Protein AF-A0AAU9XQR6-F1 (afdb_monomer_lite)

Structure (mmCIF, N/CA/C/O backbone):
data_AF-A0AAU9XQR6-F1
#
_entry.id   AF-A0AAU9XQR6-F1
#
loop_
_atom_site.group_PDB
_atom_site.id
_atom_site.type_symbol
_atom_site.label_atom_id
_atom_site.label_alt_id
_atom_site.label_comp_id
_atom_site.label_asym_id
_atom_site.label_entity_id
_atom_site.label_seq_id
_atom_site.pdbx_PDB_ins_code
_atom_site.Cartn_x
_atom_site.Cartn_y
_atom_site.Cartn_z
_atom_site.occupancy
_atom_site.B_iso_or_equiv
_atom_site.auth_seq_id
_atom_site.auth_comp_id
_atom_site.auth_asym_id
_atom_site.auth_atom_id
_atom_site.pdbx_PDB_model_num
ATOM 1 N N . MET A 1 1 ? -0.157 -24.828 -19.984 1.00 60.56 1 MET A N 1
ATOM 2 C CA . MET A 1 1 ? -0.215 -23.921 -18.813 1.00 60.56 1 MET A CA 1
ATOM 3 C C . MET A 1 1 ? 1.206 -23.443 -18.543 1.00 60.56 1 MET A C 1
ATOM 5 O O . MET A 1 1 ? 2.093 -24.278 -18.618 1.00 60.56 1 MET A O 1
ATOM 9 N N . TRP A 1 2 ? 1.454 -22.143 -18.350 1.00 70.62 2 TRP A N 1
ATOM 10 C CA . TRP A 1 2 ? 2.816 -21.652 -18.076 1.00 70.62 2 TRP A CA 1
ATOM 11 C C . TRP A 1 2 ? 3.195 -21.932 -16.617 1.00 70.62 2 TRP A C 1
ATOM 13 O O . TRP A 1 2 ? 2.371 -21.702 -15.732 1.00 70.62 2 TRP A O 1
ATOM 23 N N . THR A 1 3 ? 4.413 -22.418 -16.381 1.00 78.44 3 THR A N 1
ATOM 24 C CA . THR A 1 3 ? 4.965 -22.724 -15.050 1.00 78.44 3 THR A CA 1
ATOM 25 C C . THR A 1 3 ? 6.219 -21.896 -14.789 1.00 78.44 3 THR A C 1
ATOM 27 O O . THR A 1 3 ? 6.760 -21.283 -15.709 1.00 78.44 3 THR A O 1
ATOM 30 N N . LEU A 1 4 ? 6.676 -21.861 -13.537 1.00 73.25 4 LEU A N 1
ATOM 31 C CA . LEU A 1 4 ? 7.879 -21.116 -13.171 1.00 73.25 4 LEU A CA 1
ATOM 32 C C . LEU A 1 4 ? 9.142 -21.726 -13.795 1.00 73.25 4 LEU A C 1
ATOM 34 O O . LEU A 1 4 ? 9.967 -20.984 -14.315 1.00 73.25 4 LEU A O 1
ATOM 38 N N . ASP A 1 5 ? 9.215 -23.057 -13.873 1.00 76.50 5 ASP A N 1
ATOM 39 C CA . ASP A 1 5 ? 10.299 -23.776 -14.561 1.00 76.50 5 ASP A CA 1
ATOM 40 C C . ASP A 1 5 ? 10.352 -23.433 -16.056 1.00 76.50 5 ASP A C 1
ATOM 42 O O . ASP A 1 5 ? 11.419 -23.242 -16.634 1.00 76.50 5 ASP A O 1
ATOM 46 N N . LEU A 1 6 ? 9.182 -23.286 -16.692 1.00 75.94 6 LEU A N 1
ATOM 47 C CA . LEU A 1 6 ? 9.104 -22.852 -18.085 1.00 75.94 6 LEU A CA 1
ATOM 48 C C . LEU A 1 6 ? 9.571 -21.397 -18.245 1.00 75.94 6 LEU A C 1
ATOM 50 O O . LEU A 1 6 ? 10.169 -21.061 -19.261 1.00 75.94 6 LEU A O 1
ATOM 54 N N . CYS A 1 7 ? 9.305 -20.530 -17.266 1.00 75.81 7 CYS A N 1
ATOM 55 C CA . CYS A 1 7 ? 9.762 -19.140 -17.304 1.00 75.81 7 CYS A CA 1
ATOM 56 C C . CYS A 1 7 ? 11.289 -19.057 -17.193 1.00 75.81 7 CYS A C 1
ATOM 58 O O . CYS A 1 7 ? 11.911 -18.404 -18.027 1.00 75.81 7 CYS A O 1
ATOM 60 N N . GLU A 1 8 ? 11.876 -19.756 -16.220 1.00 78.19 8 GLU A N 1
ATOM 61 C CA . GLU A 1 8 ? 13.327 -19.830 -16.008 1.00 78.19 8 GLU A CA 1
ATOM 62 C C . GLU A 1 8 ? 14.056 -20.364 -17.249 1.00 78.19 8 GLU A C 1
ATOM 64 O O . GLU A 1 8 ? 15.086 -19.827 -17.645 1.00 78.19 8 GLU A O 1
ATOM 69 N N . PHE A 1 9 ? 13.477 -21.363 -17.920 1.00 78.81 9 PHE A N 1
ATOM 70 C CA . PHE A 1 9 ? 14.040 -21.927 -19.144 1.00 78.81 9 PHE A CA 1
ATOM 71 C C . PHE A 1 9 ? 13.926 -20.992 -20.362 1.00 78.81 9 PHE A C 1
ATOM 73 O O . PHE A 1 9 ? 14.847 -20.901 -21.171 1.00 78.81 9 PHE A O 1
ATOM 80 N N . VAL A 1 10 ? 12.790 -20.303 -20.528 1.00 76.50 10 VAL A N 1
ATOM 81 C CA . VAL A 1 10 ? 12.504 -19.513 -21.740 1.00 76.50 10 VAL A CA 1
ATOM 82 C C . VAL A 1 10 ? 13.168 -18.135 -21.706 1.00 76.50 10 VAL A C 1
ATOM 84 O O . VAL A 1 10 ? 13.620 -17.663 -22.750 1.00 76.50 10 VAL A O 1
ATOM 87 N N . LEU A 1 11 ? 13.238 -17.485 -20.539 1.00 77.38 11 LEU A N 1
ATOM 88 C CA . LEU A 1 11 ? 13.713 -16.101 -20.398 1.00 77.38 11 LEU A CA 1
ATOM 89 C C . LEU A 1 11 ? 15.126 -15.858 -20.972 1.00 77.38 11 LEU A C 1
ATOM 91 O O . LEU A 1 11 ? 15.253 -14.934 -21.783 1.00 77.38 11 LEU A O 1
ATOM 95 N N . PRO A 1 12 ? 16.151 -16.691 -20.687 1.00 78.56 12 PRO A N 1
ATOM 96 C CA . PRO A 1 12 ? 17.486 -16.502 -21.259 1.00 78.56 12 PRO A CA 1
ATOM 97 C C . PRO A 1 12 ? 17.496 -16.575 -22.792 1.00 78.56 12 PRO A C 1
ATOM 99 O O . PRO A 1 12 ? 18.211 -15.825 -23.456 1.00 78.56 12 PRO A O 1
ATOM 102 N N . GLY A 1 13 ? 16.656 -17.437 -23.378 1.00 74.31 13 GLY A N 1
ATOM 103 C CA . GLY A 1 13 ? 16.537 -17.592 -24.830 1.00 74.31 13 GLY A CA 1
ATOM 104 C C . GLY A 1 13 ? 15.922 -16.377 -25.531 1.00 74.31 13 GLY A C 1
ATOM 105 O O . GLY A 1 13 ? 16.242 -16.100 -26.687 1.00 74.31 13 GLY A O 1
ATOM 106 N N . LEU A 1 14 ? 15.087 -15.599 -24.832 1.00 72.88 14 LEU A N 1
ATOM 107 C CA . LEU A 1 14 ? 14.470 -14.390 -25.391 1.00 72.88 14 LEU A CA 1
ATOM 108 C C . LEU A 1 14 ? 15.483 -13.270 -25.619 1.00 72.88 14 LEU A C 1
ATOM 110 O O . LEU A 1 14 ? 15.306 -12.485 -26.548 1.00 72.88 14 LEU A O 1
ATOM 114 N N . LYS A 1 15 ? 16.556 -13.208 -24.818 1.00 71.62 15 LYS A N 1
ATOM 115 C CA . LYS A 1 15 ? 17.629 -12.215 -24.985 1.00 71.62 15 LYS A CA 1
ATOM 116 C C . LYS A 1 15 ? 18.265 -12.317 -26.377 1.00 71.62 15 LYS A C 1
ATOM 118 O O . LYS A 1 15 ? 18.496 -11.301 -27.030 1.00 71.62 15 LYS A O 1
ATOM 123 N N . GLY A 1 16 ? 18.448 -13.538 -26.884 1.00 68.62 16 GLY A N 1
ATOM 124 C CA . GLY A 1 16 ? 18.994 -13.789 -28.223 1.00 68.62 16 GLY A CA 1
ATOM 125 C C . GLY A 1 16 ? 18.132 -13.234 -29.364 1.00 68.62 16 GLY A C 1
ATOM 126 O O . GLY A 1 16 ? 18.657 -12.862 -30.412 1.00 68.62 16 GLY A O 1
ATOM 127 N N . LEU A 1 17 ? 16.818 -13.100 -29.157 1.00 68.31 17 LEU A N 1
ATOM 128 C CA . LEU A 1 17 ? 15.886 -12.625 -30.183 1.00 68.31 17 LEU A CA 1
ATOM 129 C C . LEU A 1 17 ? 16.015 -11.120 -30.464 1.00 68.31 17 LEU A C 1
ATOM 131 O O . LEU A 1 17 ? 15.687 -10.678 -31.563 1.00 68.31 17 LEU A O 1
ATOM 135 N N . PHE A 1 18 ? 16.550 -10.333 -29.526 1.00 63.41 18 PHE A N 1
ATOM 136 C CA . PHE A 1 18 ? 16.775 -8.893 -29.719 1.00 63.41 18 PHE A CA 1
ATOM 137 C C . PHE A 1 18 ? 17.921 -8.572 -30.691 1.00 63.41 18 PHE A C 1
ATOM 139 O O . PHE A 1 18 ? 18.009 -7.444 -31.187 1.00 63.41 18 PHE A O 1
ATOM 146 N N . TYR A 1 19 ? 18.758 -9.567 -30.993 1.00 64.50 19 TYR A N 1
ATOM 147 C CA . TYR A 1 19 ? 19.829 -9.497 -31.988 1.00 64.50 19 TYR A CA 1
ATOM 148 C C . TYR A 1 19 ? 19.411 -10.073 -33.354 1.00 64.50 19 TYR A C 1
ATOM 150 O O . TYR A 1 19 ? 20.217 -10.093 -34.282 1.00 64.50 19 TYR A O 1
ATOM 158 N N . SER A 1 20 ? 18.159 -10.532 -33.497 1.00 65.44 20 SER A N 1
ATOM 159 C CA . SER A 1 20 ? 17.634 -11.075 -34.754 1.00 65.44 20 SER A CA 1
ATOM 160 C C . SER A 1 20 ? 17.381 -9.972 -35.796 1.00 65.44 20 SER A C 1
ATOM 162 O O . SER A 1 20 ? 16.913 -8.892 -35.431 1.00 65.44 20 SER A O 1
ATOM 164 N N . PRO A 1 21 ? 17.598 -10.234 -37.100 1.00 58.88 21 PRO A N 1
ATOM 165 C CA . PRO A 1 21 ? 17.200 -9.329 -38.182 1.00 58.88 21 PRO A CA 1
ATOM 166 C C . PRO A 1 21 ? 15.681 -9.080 -38.264 1.00 58.88 21 PRO A C 1
ATOM 168 O O . PRO A 1 21 ? 15.268 -8.019 -38.724 1.00 58.88 21 PRO A O 1
ATOM 171 N N . GLN A 1 22 ? 14.856 -10.029 -37.800 1.00 61.69 22 GLN A N 1
ATOM 172 C CA . GLN A 1 22 ? 13.381 -9.982 -37.826 1.00 61.69 22 GLN A CA 1
ATOM 173 C C . GLN A 1 22 ? 12.829 -9.444 -36.500 1.00 61.69 22 GLN A C 1
ATOM 175 O O . GLN A 1 22 ? 12.215 -10.169 -35.708 1.00 61.69 22 GLN A O 1
ATOM 180 N N . VAL A 1 23 ? 13.144 -8.183 -36.210 1.00 57.47 23 VAL A N 1
ATOM 181 C CA . VAL A 1 23 ? 12.961 -7.602 -34.877 1.00 57.47 23 VAL A CA 1
ATOM 182 C C . VAL A 1 23 ? 11.477 -7.475 -34.514 1.00 57.47 23 VAL A C 1
ATOM 184 O O . VAL A 1 23 ? 11.145 -7.671 -33.352 1.00 57.47 23 VAL A O 1
ATOM 187 N N . GLU A 1 24 ? 10.560 -7.217 -35.451 1.00 54.38 24 GLU A N 1
ATOM 188 C CA . GLU A 1 24 ? 9.129 -7.070 -35.138 1.00 54.38 24 GLU A CA 1
ATOM 189 C C . GLU A 1 24 ? 8.462 -8.391 -34.715 1.00 54.38 24 GLU A C 1
ATOM 191 O O . GLU A 1 24 ? 7.750 -8.447 -33.703 1.00 54.38 24 GLU A O 1
ATOM 196 N N . MET A 1 25 ? 8.745 -9.479 -35.438 1.00 62.28 25 MET A N 1
ATOM 197 C CA . MET A 1 25 ? 8.253 -10.818 -35.096 1.00 62.28 25 MET A CA 1
ATOM 198 C C . MET A 1 25 ? 8.860 -11.296 -33.774 1.00 62.28 25 MET A C 1
ATOM 200 O O . MET A 1 25 ? 8.144 -11.776 -32.892 1.00 62.28 25 MET A O 1
ATOM 204 N N . ALA A 1 26 ? 10.168 -11.077 -33.600 1.00 63.38 26 ALA A N 1
ATOM 205 C CA . ALA A 1 26 ? 10.871 -11.329 -32.350 1.00 63.38 26 ALA A CA 1
ATOM 206 C C . ALA A 1 26 ? 10.255 -10.532 -31.191 1.00 63.38 26 ALA A C 1
ATOM 208 O O . ALA A 1 26 ? 9.915 -11.117 -30.169 1.00 63.38 26 ALA A O 1
ATOM 209 N N . CYS A 1 27 ? 10.023 -9.228 -31.350 1.00 60.25 27 CYS A N 1
ATOM 210 C CA . CYS A 1 27 ? 9.434 -8.373 -30.320 1.00 60.25 27 CYS A CA 1
ATOM 211 C C . CYS A 1 27 ? 7.999 -8.772 -29.972 1.00 60.25 27 CYS A C 1
ATOM 213 O O . CYS A 1 27 ? 7.640 -8.739 -28.799 1.00 60.25 27 CYS A O 1
ATOM 215 N N . SER A 1 28 ? 7.187 -9.185 -30.946 1.00 63.00 28 SER A N 1
ATOM 216 C CA . SER A 1 28 ? 5.810 -9.635 -30.705 1.00 63.00 28 SER A CA 1
ATOM 217 C C . SER A 1 28 ? 5.767 -10.952 -29.927 1.00 63.00 28 SER A C 1
ATOM 219 O O . SER A 1 28 ? 5.002 -11.087 -28.966 1.00 63.00 28 SER A O 1
ATOM 221 N N . VAL A 1 29 ? 6.636 -11.905 -30.283 1.00 67.00 29 VAL A N 1
ATOM 222 C CA . VAL A 1 29 ? 6.795 -13.176 -29.559 1.00 67.00 29 VAL A CA 1
ATOM 223 C C . VAL A 1 29 ? 7.328 -12.925 -28.150 1.00 67.00 29 VAL A C 1
ATOM 225 O O . VAL A 1 29 ? 6.739 -13.397 -27.177 1.00 67.00 29 VAL A O 1
ATOM 228 N N . VAL A 1 30 ? 8.384 -12.121 -28.025 1.00 66.44 30 VAL A N 1
ATOM 229 C CA . VAL A 1 30 ? 8.984 -11.722 -26.748 1.00 66.44 30 VAL A CA 1
ATOM 230 C C . VAL A 1 30 ? 7.947 -11.027 -25.865 1.00 66.44 30 VAL A C 1
ATOM 232 O O . VAL A 1 30 ? 7.803 -11.373 -24.698 1.00 66.44 30 VAL A O 1
ATOM 235 N N . HIS A 1 31 ? 7.138 -10.125 -26.414 1.00 64.69 31 HIS A N 1
ATOM 236 C CA . HIS A 1 31 ? 6.082 -9.437 -25.681 1.00 64.69 31 HIS A CA 1
ATOM 237 C C . HIS A 1 31 ? 4.988 -10.387 -25.172 1.00 64.69 31 HIS A C 1
ATOM 239 O O . HIS A 1 31 ? 4.610 -10.322 -23.997 1.00 64.69 31 HIS A O 1
ATOM 245 N N . ALA A 1 32 ? 4.499 -11.295 -26.020 1.00 66.88 32 ALA A N 1
ATOM 246 C CA . ALA A 1 32 ? 3.486 -12.276 -25.637 1.00 66.88 32 ALA A CA 1
ATOM 247 C C . ALA A 1 32 ? 4.001 -13.236 -24.553 1.00 66.88 32 ALA A C 1
ATOM 249 O O . ALA A 1 32 ? 3.283 -13.550 -23.599 1.00 66.88 32 ALA A O 1
ATOM 250 N N . VAL A 1 33 ? 5.255 -13.670 -24.681 1.00 68.50 33 VAL A N 1
ATOM 251 C CA . VAL A 1 33 ? 5.944 -14.514 -23.705 1.00 68.50 33 VAL A CA 1
ATOM 252 C C . VAL A 1 33 ? 6.124 -13.769 -22.382 1.00 68.50 33 VAL A C 1
ATOM 254 O O . VAL A 1 33 ? 5.716 -14.276 -21.340 1.00 68.50 33 VAL A O 1
ATOM 257 N N . LEU A 1 34 ? 6.636 -12.538 -22.403 1.00 68.19 34 LEU A N 1
ATOM 258 C CA . LEU A 1 34 ? 6.909 -11.755 -21.195 1.00 68.19 34 LEU A CA 1
ATOM 259 C C . LEU A 1 34 ? 5.643 -11.379 -20.433 1.00 68.19 34 LEU A C 1
ATOM 261 O O . LEU A 1 34 ? 5.638 -11.448 -19.206 1.00 68.19 34 LEU A O 1
ATOM 265 N N . LYS A 1 35 ? 4.540 -11.061 -21.126 1.00 65.94 35 LYS A N 1
ATOM 266 C CA . LYS A 1 35 ? 3.231 -10.875 -20.476 1.00 65.94 35 LYS A CA 1
ATOM 267 C C . LYS A 1 35 ? 2.824 -12.132 -19.700 1.00 65.94 35 LYS A C 1
ATOM 269 O O . LYS A 1 35 ? 2.344 -12.023 -18.573 1.00 65.94 35 LYS A O 1
ATOM 274 N N . LYS A 1 36 ? 3.047 -13.328 -20.258 1.00 69.44 36 LYS A N 1
ATOM 275 C CA . LYS A 1 36 ? 2.727 -14.595 -19.581 1.00 69.44 36 LYS A CA 1
ATOM 276 C C . LYS A 1 36 ? 3.683 -14.898 -18.433 1.00 69.44 36 LYS A C 1
ATOM 278 O O . LYS A 1 36 ? 3.208 -15.258 -17.360 1.00 69.44 36 LYS A O 1
ATOM 283 N N . VAL A 1 37 ? 4.982 -14.673 -18.614 1.00 69.00 37 VAL A N 1
ATOM 284 C CA . VAL A 1 37 ? 5.991 -14.829 -17.557 1.00 69.00 37 VAL A CA 1
ATOM 285 C C . VAL A 1 37 ? 5.705 -13.893 -16.385 1.00 69.00 37 VAL A C 1
ATOM 287 O O . VAL A 1 37 ? 5.591 -14.355 -15.256 1.00 69.00 37 VAL A O 1
ATOM 290 N N . ALA A 1 38 ? 5.473 -12.602 -16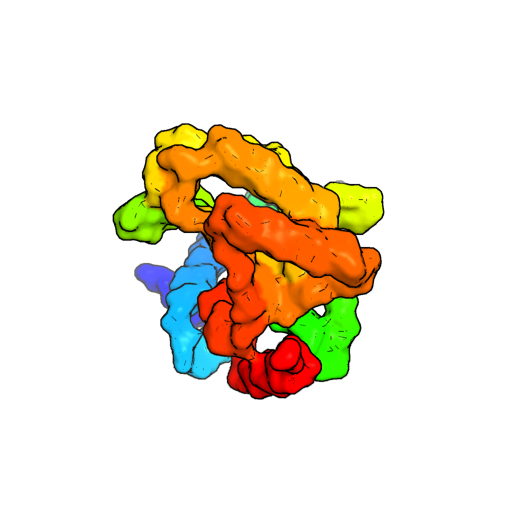.632 1.00 66.44 38 ALA A N 1
ATOM 291 C CA . ALA A 1 38 ? 5.179 -11.631 -15.579 1.00 66.44 38 ALA A CA 1
ATOM 292 C C . ALA A 1 38 ? 3.888 -11.961 -14.809 1.00 66.44 38 ALA A C 1
ATOM 294 O O . ALA A 1 38 ? 3.772 -11.636 -13.627 1.00 66.44 38 ALA A O 1
ATOM 295 N N . VAL A 1 39 ? 2.904 -12.594 -15.460 1.00 65.56 39 VAL A N 1
ATOM 296 C CA . VAL A 1 39 ? 1.681 -13.091 -14.808 1.00 65.56 39 VAL A CA 1
ATOM 297 C C . VAL A 1 39 ? 1.962 -14.339 -13.975 1.00 65.56 39 VAL A C 1
ATOM 299 O O . VAL A 1 39 ? 1.440 -14.454 -12.869 1.00 65.56 39 VAL A O 1
ATOM 302 N N . VAL A 1 40 ? 2.772 -15.271 -14.478 1.00 69.38 40 VAL A N 1
ATOM 303 C CA . VAL A 1 40 ? 3.134 -16.506 -13.766 1.00 69.38 40 VAL A CA 1
ATOM 304 C C . VAL A 1 40 ? 3.979 -16.182 -12.547 1.00 69.38 40 VAL A C 1
ATOM 306 O O . VAL A 1 40 ? 3.630 -16.621 -11.456 1.00 69.38 40 VAL A O 1
ATOM 309 N N . VAL A 1 41 ? 5.004 -15.342 -12.694 1.00 66.50 41 VAL A N 1
ATOM 310 C CA . VAL A 1 41 ? 5.808 -14.850 -11.573 1.00 66.50 41 VAL A CA 1
ATOM 311 C C . VAL A 1 41 ? 4.892 -14.189 -10.542 1.00 66.50 41 VAL A C 1
ATOM 313 O O . VAL A 1 41 ? 4.887 -14.644 -9.409 1.00 66.50 41 VAL A O 1
ATOM 316 N N . ARG A 1 42 ? 3.991 -13.271 -10.940 1.00 64.94 42 ARG A N 1
ATOM 317 C CA . ARG A 1 42 ? 3.011 -12.634 -10.028 1.00 64.94 42 ARG A CA 1
ATOM 318 C C . ARG A 1 42 ? 2.053 -13.590 -9.313 1.00 64.94 42 ARG A C 1
ATOM 320 O O . ARG A 1 42 ? 1.629 -13.314 -8.196 1.00 64.94 42 ARG A O 1
ATOM 327 N N . ARG A 1 43 ? 1.600 -14.652 -9.984 1.00 64.56 43 ARG A N 1
ATOM 328 C CA . ARG A 1 43 ? 0.655 -15.627 -9.404 1.00 64.56 43 ARG A CA 1
ATOM 329 C C . ARG A 1 43 ? 1.341 -16.572 -8.435 1.00 64.56 43 ARG A C 1
ATOM 331 O O . ARG A 1 43 ? 0.726 -16.995 -7.466 1.00 64.56 43 ARG A O 1
ATOM 338 N N . THR A 1 44 ? 2.582 -16.922 -8.734 1.00 62.97 44 THR A N 1
ATOM 339 C CA . THR A 1 44 ? 3.358 -17.876 -7.941 1.00 62.97 44 THR A CA 1
ATOM 340 C C . THR A 1 44 ? 4.087 -17.169 -6.802 1.00 62.97 44 THR A C 1
ATOM 342 O O . THR A 1 44 ? 4.302 -17.753 -5.748 1.00 62.97 44 THR A O 1
ATOM 345 N N . SER A 1 45 ? 4.341 -15.873 -6.964 1.00 58.62 45 SER A N 1
ATOM 346 C CA . SER A 1 45 ? 4.619 -14.915 -5.904 1.00 58.62 45 SER A CA 1
ATOM 347 C C . SER A 1 45 ? 3.320 -14.519 -5.176 1.00 58.62 45 SER A C 1
ATOM 349 O O . SER A 1 45 ? 3.091 -13.342 -4.940 1.00 58.62 45 SER A O 1
ATOM 351 N N . LYS A 1 46 ? 2.389 -15.437 -4.909 1.00 50.88 46 LYS A N 1
ATOM 352 C CA . LYS A 1 46 ? 1.290 -15.197 -3.963 1.00 50.88 46 LYS A CA 1
ATOM 353 C C . LYS A 1 46 ? 1.149 -16.428 -3.080 1.00 50.88 46 LYS A C 1
ATOM 355 O O . LYS A 1 46 ? 0.438 -17.368 -3.426 1.00 50.88 46 LYS A O 1
ATOM 360 N N . GLY A 1 47 ? 1.796 -16.404 -1.919 1.00 49.16 47 GLY A N 1
ATOM 361 C CA . GLY A 1 47 ? 1.519 -17.340 -0.825 1.00 49.16 47 GLY A CA 1
ATOM 362 C C . GLY A 1 47 ? 2.371 -18.609 -0.793 1.00 49.16 47 GLY A C 1
ATOM 363 O O . GLY A 1 47 ? 1.939 -19.610 -0.213 1.00 49.16 47 GLY A O 1
ATOM 364 N N . THR A 1 48 ? 3.578 -18.589 -1.358 1.00 48.12 48 THR A N 1
ATOM 365 C CA . THR A 1 48 ? 4.439 -19.780 -1.419 1.00 48.12 48 THR A CA 1
ATOM 366 C C . THR A 1 48 ? 5.567 -19.711 -0.381 1.00 48.12 48 THR A C 1
ATOM 368 O O . THR A 1 48 ? 6.303 -18.739 -0.336 1.00 48.12 48 THR A O 1
ATOM 371 N N . ARG A 1 49 ? 5.710 -20.743 0.468 1.00 55.19 49 ARG A N 1
ATOM 372 C CA . ARG A 1 49 ? 6.774 -20.879 1.500 1.00 55.19 49 ARG A CA 1
ATOM 373 C C . ARG A 1 49 ? 7.932 -21.792 1.052 1.00 55.19 49 ARG A C 1
ATOM 375 O O . ARG A 1 49 ? 8.593 -22.421 1.872 1.00 55.19 49 ARG A O 1
ATOM 382 N N . ASP A 1 50 ? 8.102 -21.935 -0.255 1.00 70.25 50 ASP A N 1
ATOM 383 C CA . ASP A 1 50 ? 8.978 -22.919 -0.892 1.00 70.25 50 ASP A CA 1
ATOM 384 C C . ASP A 1 50 ? 10.263 -22.237 -1.385 1.00 70.25 50 ASP A C 1
ATOM 386 O O . ASP A 1 50 ? 10.220 -21.450 -2.333 1.00 70.25 50 ASP A O 1
ATOM 390 N N . LYS A 1 51 ? 11.392 -22.539 -0.728 1.00 65.19 51 LYS A N 1
ATOM 391 C CA . LYS A 1 51 ? 12.701 -21.915 -0.991 1.00 65.19 51 LYS A CA 1
ATOM 392 C C . LYS A 1 51 ? 13.183 -22.118 -2.431 1.00 65.19 51 LYS A C 1
ATOM 394 O O . LYS A 1 51 ? 13.873 -21.258 -2.969 1.00 65.19 51 LYS A O 1
ATOM 399 N N . GLU A 1 52 ? 12.819 -23.231 -3.068 1.00 71.31 52 GLU A N 1
ATOM 400 C CA . GLU A 1 52 ? 13.206 -23.498 -4.456 1.00 71.31 52 GLU A CA 1
ATOM 401 C C . GLU A 1 52 ? 12.470 -22.554 -5.415 1.00 71.31 52 GLU A C 1
ATOM 403 O O . GLU A 1 52 ? 13.068 -21.957 -6.310 1.00 71.31 52 GLU A O 1
ATOM 408 N N . LYS A 1 53 ? 11.170 -22.346 -5.186 1.00 69.75 53 LYS A N 1
ATOM 409 C CA . LYS A 1 53 ? 10.365 -21.412 -5.984 1.00 69.75 53 LYS A CA 1
ATOM 410 C C . LYS A 1 53 ? 10.798 -19.967 -5.782 1.00 69.75 53 LYS A C 1
ATOM 412 O O . LYS A 1 53 ? 10.783 -19.202 -6.740 1.00 69.75 53 LYS A O 1
ATOM 417 N N . GLU A 1 54 ? 11.202 -19.606 -4.570 1.00 63.84 54 GLU A N 1
ATOM 418 C CA . GLU A 1 54 ? 11.723 -18.276 -4.254 1.00 63.84 54 GLU A CA 1
ATOM 419 C C . GLU A 1 54 ? 12.998 -17.961 -5.051 1.00 63.84 54 GLU A C 1
ATOM 421 O O . GLU A 1 54 ? 13.087 -16.913 -5.695 1.00 63.84 54 GLU A O 1
ATOM 426 N N . GLN A 1 55 ? 13.947 -18.902 -5.104 1.00 72.50 55 GLN A N 1
ATOM 427 C CA . GLN A 1 55 ? 15.164 -18.746 -5.900 1.00 72.50 55 GLN A CA 1
ATOM 428 C C . GLN A 1 55 ? 14.851 -18.584 -7.394 1.00 72.50 55 GLN A C 1
ATOM 430 O O . GLN A 1 55 ? 15.401 -17.702 -8.055 1.00 72.50 55 GLN A O 1
ATOM 435 N N . LYS A 1 56 ? 13.918 -19.381 -7.923 1.00 75.25 56 LYS A N 1
ATOM 436 C CA . LYS A 1 56 ? 13.499 -19.293 -9.328 1.00 75.25 56 LYS A CA 1
ATOM 437 C C . LYS A 1 56 ? 12.780 -17.975 -9.646 1.00 75.25 56 LYS A C 1
ATOM 439 O O . LYS A 1 56 ? 12.945 -17.434 -10.740 1.00 75.25 56 LYS A O 1
ATOM 444 N N . ILE A 1 57 ? 12.026 -17.415 -8.694 1.00 71.81 57 ILE A N 1
ATOM 445 C CA . ILE A 1 57 ? 11.439 -16.071 -8.815 1.00 71.81 57 ILE A CA 1
ATOM 446 C C . ILE A 1 57 ? 12.550 -15.018 -8.896 1.00 71.81 57 ILE A C 1
ATOM 448 O O . ILE A 1 57 ? 12.511 -14.199 -9.811 1.00 71.81 57 ILE A O 1
ATOM 452 N N . LYS A 1 58 ? 13.563 -15.069 -8.015 1.00 72.88 58 LYS A N 1
ATOM 453 C CA . LYS A 1 58 ? 14.717 -14.146 -8.046 1.00 72.88 58 LYS A CA 1
ATOM 454 C C . LYS A 1 58 ? 15.433 -14.181 -9.407 1.00 72.88 58 LYS A C 1
ATOM 456 O O . LYS A 1 58 ? 15.688 -13.126 -9.988 1.00 72.88 58 LYS A O 1
ATOM 461 N N . VAL A 1 59 ? 15.679 -15.377 -9.954 1.00 77.81 59 VAL A N 1
ATOM 462 C CA . VAL A 1 59 ? 16.269 -15.561 -11.297 1.00 77.81 59 VAL A CA 1
ATOM 463 C C . VAL A 1 59 ? 15.387 -14.932 -12.379 1.00 77.81 59 VAL A C 1
ATOM 465 O O . VAL A 1 59 ? 15.864 -14.109 -13.160 1.00 77.81 59 VAL A O 1
ATOM 468 N N . CYS A 1 60 ? 14.087 -15.247 -12.395 1.00 76.06 60 CYS A N 1
ATOM 469 C CA . CYS A 1 60 ? 13.158 -14.682 -13.376 1.00 76.06 60 CYS A CA 1
ATOM 470 C C . CYS A 1 60 ? 13.097 -13.149 -13.304 1.00 76.06 60 CYS A C 1
ATOM 472 O O . CYS A 1 60 ? 13.051 -12.486 -14.336 1.00 76.06 60 CYS A O 1
ATOM 474 N N . THR A 1 61 ? 13.106 -12.573 -12.103 1.00 71.62 61 THR A N 1
ATOM 475 C CA . THR A 1 61 ? 13.068 -11.121 -11.905 1.00 71.62 61 THR A CA 1
ATOM 476 C C . THR A 1 61 ? 14.321 -10.429 -12.444 1.00 71.62 61 THR A C 1
ATOM 478 O O . THR A 1 61 ? 14.199 -9.414 -13.134 1.00 71.62 61 THR A O 1
ATOM 481 N N . SER A 1 62 ? 15.511 -10.999 -12.215 1.00 77.12 62 SER A N 1
ATOM 482 C CA . SER A 1 62 ? 16.763 -10.487 -12.792 1.00 77.12 62 SER A CA 1
ATOM 483 C C . SER A 1 62 ? 16.723 -10.500 -14.322 1.00 77.12 62 SER A C 1
ATOM 485 O O . SER A 1 62 ? 17.016 -9.495 -14.964 1.00 77.12 62 SER A O 1
ATOM 487 N N . GLU A 1 63 ? 16.283 -11.609 -14.915 1.00 80.25 63 GLU A N 1
ATOM 488 C CA . GLU A 1 63 ? 16.152 -11.744 -16.368 1.00 80.25 63 GLU A CA 1
ATOM 489 C C . GLU A 1 63 ? 15.153 -10.732 -16.961 1.00 80.25 63 GLU A C 1
ATOM 491 O O . GLU A 1 63 ? 15.406 -10.129 -18.005 1.00 80.25 63 GLU A O 1
ATOM 496 N N . LEU A 1 64 ? 14.026 -10.486 -16.281 1.00 76.25 64 LEU A N 1
ATOM 497 C CA . LEU A 1 64 ? 13.045 -9.473 -16.688 1.00 76.25 64 LEU A CA 1
ATOM 498 C C . LEU A 1 64 ? 13.619 -8.047 -16.649 1.00 76.25 64 LEU A C 1
ATOM 500 O O . LEU A 1 64 ? 13.238 -7.218 -17.482 1.00 76.25 64 LEU A O 1
ATOM 504 N N . LYS A 1 65 ? 14.524 -7.757 -15.707 1.00 76.94 65 LYS A N 1
ATOM 505 C CA . LYS A 1 65 ? 15.222 -6.469 -15.618 1.00 76.94 65 LYS A CA 1
ATOM 506 C C . LYS A 1 65 ? 16.159 -6.262 -16.805 1.00 76.94 65 LYS A C 1
ATOM 508 O O . LYS A 1 65 ? 16.030 -5.248 -17.487 1.00 76.94 65 LYS A O 1
ATOM 513 N N . ASP A 1 66 ? 16.986 -7.253 -17.125 1.00 78.62 66 ASP A N 1
ATOM 514 C CA . ASP A 1 66 ? 17.883 -7.193 -18.286 1.00 78.62 66 ASP A CA 1
ATOM 515 C C . ASP A 1 66 ? 17.103 -6.977 -19.591 1.00 78.62 66 ASP A C 1
ATOM 517 O O . ASP A 1 66 ? 17.459 -6.150 -20.431 1.00 78.62 66 ASP A O 1
ATOM 521 N N . ILE A 1 67 ? 15.981 -7.684 -19.750 1.00 75.19 67 ILE A N 1
ATOM 522 C CA . ILE A 1 67 ? 15.124 -7.557 -20.931 1.00 75.19 67 ILE A CA 1
ATOM 523 C C . ILE A 1 67 ? 14.487 -6.161 -21.022 1.00 75.19 67 ILE A C 1
ATOM 525 O O . ILE A 1 67 ? 14.333 -5.628 -22.126 1.00 75.19 67 ILE A O 1
ATOM 529 N N . LYS A 1 68 ? 14.127 -5.532 -19.895 1.00 77.00 68 LYS A N 1
ATOM 530 C CA . LYS A 1 68 ? 13.637 -4.142 -19.881 1.00 77.00 68 LYS A CA 1
ATOM 531 C C . LYS A 1 68 ? 14.710 -3.166 -20.359 1.00 77.00 68 LYS A C 1
ATOM 533 O O . LYS A 1 68 ? 14.390 -2.247 -21.124 1.00 77.00 68 LYS A O 1
ATOM 538 N N . ASP A 1 69 ? 15.946 -3.357 -19.918 1.00 76.56 69 ASP A N 1
ATOM 539 C CA . ASP A 1 69 ? 17.064 -2.489 -20.283 1.00 76.56 69 ASP A CA 1
ATOM 540 C C . ASP A 1 69 ? 17.364 -2.633 -21.784 1.00 76.56 69 ASP A C 1
ATOM 542 O O . ASP A 1 69 ? 17.326 -1.644 -22.518 1.00 76.56 69 ASP A O 1
ATOM 546 N N . MET A 1 70 ? 17.434 -3.869 -22.290 1.00 74.50 70 MET A N 1
ATOM 547 C CA . MET A 1 70 ? 17.565 -4.147 -23.727 1.00 74.50 70 MET A CA 1
ATOM 548 C C . MET A 1 70 ? 16.408 -3.577 -24.565 1.00 74.50 70 MET A C 1
ATOM 550 O O . MET A 1 70 ? 16.618 -3.038 -25.653 1.00 74.50 70 MET A O 1
ATOM 554 N N . THR A 1 71 ? 15.169 -3.664 -24.071 1.00 71.56 71 THR A N 1
ATOM 555 C CA . THR A 1 71 ? 13.997 -3.066 -24.736 1.00 71.56 71 THR A CA 1
ATOM 556 C C . THR A 1 71 ? 14.159 -1.549 -24.847 1.00 71.56 71 THR A C 1
ATOM 558 O O . THR A 1 71 ? 13.853 -0.965 -25.889 1.00 71.56 71 THR A O 1
ATOM 561 N N . SER A 1 72 ? 14.677 -0.905 -23.798 1.00 75.06 72 SER A N 1
ATOM 562 C CA . SER A 1 72 ? 14.932 0.538 -23.779 1.00 75.06 72 SER A CA 1
ATOM 563 C C . SER A 1 72 ? 16.012 0.927 -24.796 1.00 75.06 72 SER A C 1
ATOM 565 O O . SER A 1 72 ? 15.808 1.876 -25.559 1.00 75.06 72 SER A O 1
ATOM 567 N N . ASP A 1 73 ? 17.090 0.149 -24.898 1.00 73.81 73 ASP A N 1
ATOM 568 C CA . ASP A 1 73 ? 18.159 0.357 -25.884 1.00 73.81 73 ASP A CA 1
ATOM 569 C C . ASP A 1 73 ? 17.653 0.233 -27.325 1.00 73.81 73 ASP A C 1
ATOM 571 O O . ASP A 1 73 ? 17.949 1.078 -28.177 1.00 73.81 73 ASP A O 1
ATOM 575 N N . VAL A 1 74 ? 16.816 -0.772 -27.607 1.00 71.19 74 VAL A N 1
ATOM 576 C CA . VAL A 1 74 ? 16.204 -0.943 -28.932 1.00 71.19 74 VAL A CA 1
ATOM 577 C C . VAL A 1 74 ? 15.279 0.225 -29.271 1.00 71.19 74 VAL A C 1
ATOM 579 O O . VAL A 1 74 ? 15.343 0.737 -30.390 1.00 71.19 74 VAL A O 1
ATOM 582 N N . ILE A 1 75 ? 14.470 0.708 -28.321 1.00 70.25 75 ILE A N 1
ATOM 583 C CA . ILE A 1 75 ? 13.634 1.904 -28.518 1.00 70.25 75 ILE A CA 1
ATOM 584 C C . ILE A 1 75 ? 14.500 3.122 -28.865 1.00 70.25 75 ILE A C 1
ATOM 586 O O . ILE A 1 75 ? 14.142 3.897 -29.757 1.00 70.25 75 ILE A O 1
ATOM 590 N N . HIS A 1 76 ? 15.632 3.307 -28.182 1.00 73.12 76 HIS A N 1
ATOM 591 C CA . HIS A 1 76 ? 16.568 4.395 -28.468 1.00 73.12 76 HIS A CA 1
ATOM 592 C C . HIS A 1 76 ? 17.211 4.263 -29.855 1.00 73.12 76 HIS A C 1
ATOM 594 O O . HIS A 1 76 ? 17.258 5.248 -30.594 1.00 73.12 76 HIS A O 1
ATOM 600 N N . ALA A 1 77 ? 17.635 3.061 -30.249 1.00 69.00 77 ALA A N 1
ATOM 601 C CA . ALA A 1 77 ? 18.214 2.800 -31.566 1.00 69.00 77 ALA A CA 1
ATOM 602 C C . ALA A 1 77 ? 17.215 3.038 -32.714 1.00 69.00 77 ALA A C 1
ATOM 604 O O . ALA A 1 77 ? 17.577 3.643 -33.726 1.00 69.00 77 ALA A O 1
ATOM 605 N N . VAL A 1 78 ? 15.954 2.624 -32.538 1.00 66.94 78 VAL A N 1
ATOM 606 C CA . VAL A 1 78 ? 14.862 2.871 -33.499 1.00 66.94 78 VAL A CA 1
ATOM 607 C C . VAL A 1 78 ? 14.569 4.369 -33.615 1.00 66.94 78 VAL A C 1
ATOM 609 O O . VAL A 1 78 ? 14.464 4.888 -34.723 1.00 66.94 78 VAL A O 1
ATOM 612 N N . LYS A 1 79 ? 14.508 5.102 -32.492 1.00 68.56 79 LYS A N 1
ATOM 613 C CA . LYS A 1 79 ? 14.335 6.570 -32.502 1.00 68.56 79 LYS A CA 1
ATOM 614 C C . LYS A 1 79 ? 15.479 7.302 -33.208 1.00 68.56 79 LYS A C 1
ATOM 616 O O . LYS A 1 79 ? 15.239 8.344 -33.804 1.00 68.56 79 LYS A O 1
ATOM 621 N N . ALA A 1 80 ? 16.700 6.778 -33.127 1.00 70.50 80 ALA A N 1
ATOM 622 C CA . ALA A 1 80 ? 17.884 7.367 -33.746 1.00 70.50 80 ALA A CA 1
ATOM 623 C C . ALA A 1 80 ? 18.028 7.048 -35.248 1.00 70.50 80 ALA A C 1
ATOM 625 O O . ALA A 1 80 ? 19.025 7.446 -35.845 1.00 70.50 80 ALA A O 1
ATOM 626 N N . GLY A 1 81 ? 17.090 6.304 -35.852 1.00 62.91 81 GLY A N 1
ATOM 627 C CA . GLY A 1 81 ? 17.148 5.927 -37.270 1.00 62.91 81 GLY A CA 1
ATOM 628 C C . GLY A 1 81 ? 18.301 4.977 -37.621 1.00 62.91 81 GLY A C 1
ATOM 629 O O . GLY A 1 81 ? 18.666 4.865 -38.784 1.00 62.91 81 GLY A O 1
ATOM 630 N N . LYS A 1 82 ? 18.901 4.305 -36.627 1.00 58.03 82 LYS A N 1
ATOM 631 C CA . LYS A 1 82 ? 20.120 3.490 -36.791 1.00 58.03 82 LYS A CA 1
ATOM 632 C C . LYS A 1 82 ? 19.871 2.034 -37.214 1.00 58.03 82 LYS A C 1
ATOM 634 O O . LYS A 1 82 ? 20.835 1.282 -37.333 1.00 58.03 82 LYS A O 1
ATOM 639 N N . LYS A 1 83 ? 18.619 1.600 -37.398 1.00 56.12 83 LYS A N 1
ATOM 640 C CA . LYS A 1 83 ? 18.292 0.225 -37.822 1.00 56.12 83 LYS A CA 1
ATOM 641 C C . LYS A 1 83 ? 17.800 0.203 -39.271 1.00 56.12 83 LYS A C 1
ATOM 643 O O . LYS A 1 83 ? 16.784 0.809 -39.590 1.00 56.12 83 LYS A O 1
ATOM 648 N N . ASN A 1 84 ? 18.524 -0.531 -40.115 1.00 49.12 84 ASN A N 1
ATOM 649 C CA . ASN A 1 84 ? 18.242 -0.739 -41.535 1.00 49.12 84 ASN A CA 1
ATOM 650 C C . ASN A 1 84 ? 17.229 -1.884 -41.715 1.00 49.12 84 ASN A C 1
ATOM 652 O O . ASN A 1 84 ? 17.618 -2.964 -42.148 1.00 49.12 84 ASN A O 1
ATOM 656 N N . ASN A 1 85 ? 15.956 -1.692 -41.358 1.00 53.31 85 ASN A N 1
ATOM 657 C CA . ASN A 1 85 ? 14.949 -2.752 -41.487 1.00 53.31 85 ASN A CA 1
ATOM 658 C C . ASN A 1 85 ? 13.764 -2.307 -42.359 1.00 53.31 85 ASN A C 1
ATOM 660 O O . ASN A 1 85 ? 13.337 -1.159 -42.302 1.00 53.31 85 ASN A O 1
ATOM 664 N N . THR A 1 86 ? 13.236 -3.245 -43.150 1.00 49.19 86 THR A N 1
ATOM 665 C CA . THR A 1 86 ? 12.089 -3.122 -44.072 1.00 49.19 86 THR A CA 1
ATOM 666 C C . THR A 1 86 ? 10.711 -3.165 -43.385 1.00 49.19 86 THR A C 1
ATOM 668 O O . THR A 1 86 ? 9.696 -3.219 -44.073 1.00 49.19 86 THR A O 1
ATOM 671 N N . GLU A 1 87 ? 10.661 -3.174 -42.051 1.00 55.25 87 GLU A N 1
ATOM 672 C CA . GLU A 1 87 ? 9.439 -3.315 -41.237 1.00 55.25 87 GLU A CA 1
ATOM 673 C C . GLU A 1 87 ? 8.839 -1.949 -40.849 1.00 55.25 87 GLU A C 1
ATOM 675 O O . GLU A 1 87 ? 9.569 -0.960 -40.742 1.00 55.25 87 GLU A O 1
ATOM 680 N N . ASP A 1 88 ? 7.515 -1.890 -40.628 1.00 62.00 88 ASP A N 1
ATOM 681 C CA . ASP A 1 88 ? 6.792 -0.654 -40.290 1.00 62.00 88 ASP A CA 1
ATOM 682 C C . ASP A 1 88 ? 7.257 -0.085 -38.929 1.00 62.00 88 ASP A C 1
ATOM 684 O O . ASP A 1 88 ? 6.973 -0.657 -37.868 1.00 62.00 88 ASP A O 1
ATOM 688 N N . PRO A 1 89 ? 7.930 1.080 -38.904 1.00 60.94 89 PRO A N 1
ATOM 689 C CA . PRO A 1 89 ? 8.472 1.652 -37.673 1.00 60.94 89 PRO A CA 1
ATOM 690 C C . PRO A 1 89 ? 7.402 2.025 -36.635 1.00 60.94 89 PRO A C 1
ATOM 692 O O . PRO A 1 89 ? 7.715 2.184 -35.449 1.00 60.94 89 PRO A O 1
ATOM 695 N N . VAL A 1 90 ? 6.147 2.210 -37.060 1.00 64.12 90 VAL A N 1
ATOM 696 C CA . VAL A 1 90 ? 5.035 2.608 -36.187 1.00 64.12 90 VAL A CA 1
ATOM 697 C C . VAL A 1 90 ? 4.555 1.429 -35.338 1.00 64.12 90 VAL A C 1
ATOM 699 O O . VAL A 1 90 ? 4.470 1.562 -34.112 1.00 64.12 90 VAL A O 1
ATOM 702 N N . SER A 1 91 ? 4.313 0.276 -35.960 1.00 62.00 91 SER A N 1
ATOM 703 C CA . SER A 1 91 ? 3.861 -0.954 -35.294 1.00 62.00 91 SER A CA 1
ATOM 704 C C . SER A 1 91 ? 4.894 -1.478 -34.288 1.00 62.00 91 SER A C 1
ATOM 706 O O . SER A 1 91 ? 4.573 -1.712 -33.117 1.00 62.00 91 SER A O 1
ATOM 708 N N . MET A 1 92 ? 6.174 -1.500 -34.673 1.00 62.94 92 MET A N 1
ATOM 709 C CA . MET A 1 92 ? 7.288 -1.873 -33.792 1.00 62.94 92 MET A CA 1
ATOM 710 C C . MET A 1 92 ? 7.376 -0.980 -32.539 1.00 62.94 92 MET A C 1
ATOM 712 O O . MET A 1 92 ? 7.590 -1.452 -31.418 1.00 62.94 92 MET A O 1
ATOM 716 N N . LYS A 1 93 ? 7.174 0.331 -32.704 1.00 65.44 93 LYS A N 1
ATOM 717 C CA . LYS A 1 93 ? 7.223 1.303 -31.603 1.00 65.44 93 LYS A CA 1
ATOM 718 C C . LYS A 1 93 ? 6.087 1.107 -30.599 1.00 65.44 93 LYS A C 1
ATOM 720 O O . LYS A 1 93 ? 6.288 1.381 -29.415 1.00 65.44 93 LYS A O 1
ATOM 725 N N . LEU A 1 94 ? 4.911 0.667 -31.045 1.00 65.56 94 LEU A N 1
ATOM 726 C CA . LEU A 1 94 ? 3.762 0.420 -30.174 1.00 65.56 94 LEU A CA 1
ATOM 727 C C . LEU A 1 94 ? 3.999 -0.803 -29.278 1.00 65.56 94 LEU A C 1
ATOM 729 O O . LEU A 1 94 ? 3.884 -0.699 -28.057 1.00 65.56 94 LEU A O 1
ATOM 733 N N . VAL A 1 95 ? 4.431 -1.921 -29.869 1.00 62.28 95 VAL A N 1
ATOM 734 C CA . VAL A 1 95 ? 4.727 -3.172 -29.148 1.00 62.28 95 VAL A CA 1
ATOM 735 C C . VAL A 1 95 ? 5.823 -2.968 -28.098 1.00 62.28 95 VAL A C 1
ATOM 737 O O . VAL A 1 95 ? 5.676 -3.393 -26.952 1.00 62.28 95 VAL A O 1
ATOM 740 N N . LEU A 1 96 ? 6.899 -2.259 -28.454 1.00 65.25 96 LEU A N 1
ATOM 741 C CA . LEU A 1 96 ? 7.997 -1.960 -27.530 1.00 65.25 96 LEU A CA 1
ATOM 742 C C . LEU A 1 96 ? 7.558 -1.072 -26.357 1.00 65.25 96 LEU A C 1
ATOM 744 O O . LEU A 1 96 ? 8.000 -1.284 -25.229 1.00 65.25 96 LEU A O 1
ATOM 748 N N . LYS A 1 97 ? 6.670 -0.099 -26.598 1.00 67.88 97 LYS A N 1
ATOM 749 C CA . LYS A 1 97 ? 6.120 0.758 -25.537 1.00 67.88 97 LYS A CA 1
ATOM 750 C C . LYS A 1 97 ? 5.248 -0.021 -24.560 1.00 67.88 97 LYS A C 1
ATOM 752 O O . LYS A 1 97 ? 5.391 0.170 -23.356 1.00 67.88 97 LYS A O 1
ATOM 757 N N . GLU A 1 98 ? 4.363 -0.886 -25.052 1.00 64.38 98 GLU A N 1
ATOM 758 C CA . GLU A 1 98 ? 3.538 -1.734 -24.182 1.00 64.38 98 GLU A CA 1
ATOM 759 C C . GLU A 1 98 ? 4.393 -2.676 -23.332 1.00 64.38 98 GLU A C 1
ATOM 761 O O . GLU A 1 98 ? 4.140 -2.836 -22.136 1.00 64.38 98 GLU A O 1
ATOM 766 N N . LEU A 1 99 ? 5.432 -3.262 -23.933 1.00 64.75 99 LEU A N 1
ATOM 767 C CA . LEU A 1 99 ? 6.363 -4.127 -23.224 1.00 64.75 99 LEU A CA 1
ATOM 768 C C . LEU A 1 99 ? 7.122 -3.364 -22.131 1.00 64.75 99 LEU A C 1
ATOM 770 O O . LEU A 1 99 ? 7.176 -3.809 -20.983 1.00 64.75 99 LEU A O 1
ATOM 774 N N . GLN A 1 100 ? 7.671 -2.197 -22.475 1.00 67.31 100 GLN A N 1
ATOM 775 C CA . GLN A 1 100 ? 8.373 -1.332 -21.530 1.00 67.31 100 GLN A CA 1
ATOM 776 C C . GLN A 1 100 ? 7.456 -0.902 -20.378 1.00 67.31 100 GLN A C 1
ATOM 778 O O . GLN A 1 100 ? 7.896 -0.871 -19.228 1.00 67.31 100 GLN A O 1
ATOM 783 N N . LEU A 1 101 ? 6.181 -0.620 -20.666 1.00 66.69 101 LEU A N 1
ATOM 784 C CA . LEU A 1 101 ? 5.183 -0.278 -19.657 1.00 66.69 101 LEU A CA 1
ATOM 785 C C . LEU A 1 101 ? 4.925 -1.460 -18.715 1.00 66.69 101 LEU A C 1
ATOM 787 O O . LEU A 1 101 ? 5.042 -1.301 -17.505 1.00 66.69 101 LEU A O 1
ATOM 791 N N . ALA A 1 102 ? 4.650 -2.654 -19.247 1.00 61.59 102 ALA A N 1
ATOM 792 C CA . ALA A 1 102 ? 4.368 -3.841 -18.438 1.00 61.59 102 ALA A CA 1
ATOM 793 C C . ALA A 1 102 ? 5.555 -4.255 -17.546 1.00 61.59 102 ALA A C 1
ATOM 795 O O . ALA A 1 102 ? 5.360 -4.566 -16.366 1.00 61.59 102 ALA A O 1
ATOM 796 N N . LEU A 1 103 ? 6.779 -4.230 -18.088 1.00 65.00 103 LEU A N 1
ATOM 797 C CA . LEU A 1 103 ? 8.011 -4.493 -17.334 1.00 65.00 103 LEU A CA 1
ATOM 798 C C . LEU A 1 103 ? 8.280 -3.396 -16.299 1.00 65.00 103 LEU A C 1
ATOM 800 O O . LEU A 1 103 ? 8.642 -3.689 -15.161 1.00 65.00 103 LEU A O 1
ATOM 804 N N . GLY A 1 104 ? 8.067 -2.133 -16.675 1.00 64.31 104 GLY A N 1
ATOM 805 C CA . GLY A 1 104 ? 8.176 -0.986 -15.781 1.00 64.31 104 GLY A CA 1
ATOM 806 C C . GLY A 1 104 ? 7.233 -1.097 -14.585 1.00 64.31 104 GLY A C 1
ATOM 807 O O . GLY A 1 104 ? 7.675 -0.932 -13.453 1.00 64.31 104 GLY A O 1
ATOM 808 N N . THR A 1 105 ? 5.968 -1.452 -14.815 1.00 64.62 105 THR A N 1
ATOM 809 C CA . THR A 1 105 ? 4.979 -1.680 -13.754 1.00 64.62 105 THR A CA 1
ATOM 810 C C . THR A 1 105 ? 5.374 -2.844 -12.845 1.00 64.62 105 THR A C 1
ATOM 812 O O . THR A 1 105 ? 5.241 -2.732 -11.630 1.00 64.62 105 THR A O 1
ATOM 815 N N . PHE A 1 106 ? 5.874 -3.957 -13.397 1.00 64.81 106 PHE A N 1
ATOM 816 C CA . PHE A 1 106 ? 6.309 -5.105 -12.594 1.00 64.81 106 PHE A CA 1
ATOM 817 C C . PHE A 1 106 ? 7.489 -4.751 -11.677 1.00 64.81 106 PHE A C 1
ATOM 819 O O . PHE A 1 106 ? 7.385 -4.915 -10.464 1.00 64.81 106 PHE A O 1
ATOM 826 N N . LEU A 1 107 ? 8.561 -4.187 -12.235 1.00 65.44 107 LEU A N 1
ATOM 827 C CA . LEU A 1 107 ? 9.761 -3.829 -11.471 1.00 65.44 107 LEU A CA 1
ATOM 828 C C . LEU A 1 107 ? 9.507 -2.665 -10.504 1.00 65.44 107 LEU A C 1
ATOM 830 O O . LEU A 1 107 ? 10.055 -2.641 -9.410 1.00 65.44 107 LEU A O 1
ATOM 834 N N . SER A 1 108 ? 8.630 -1.720 -10.857 1.00 67.06 108 SER A N 1
ATOM 835 C CA . SER A 1 108 ? 8.214 -0.663 -9.927 1.00 67.06 108 SER A CA 1
ATOM 836 C C . SER A 1 108 ? 7.419 -1.216 -8.744 1.00 67.06 108 SER A C 1
ATOM 838 O O . SER A 1 108 ? 7.475 -0.630 -7.665 1.00 67.06 108 SER A O 1
ATOM 840 N N . ASN A 1 109 ? 6.651 -2.293 -8.933 1.00 67.00 109 ASN A N 1
ATOM 841 C CA . ASN A 1 109 ? 5.937 -2.950 -7.839 1.00 67.00 109 ASN A CA 1
ATOM 842 C C . ASN A 1 109 ? 6.894 -3.709 -6.921 1.00 67.00 109 ASN A C 1
ATOM 844 O O . ASN A 1 109 ? 6.697 -3.690 -5.708 1.00 67.00 109 ASN A O 1
ATOM 848 N N . GLU A 1 110 ? 7.922 -4.338 -7.490 1.00 67.62 110 GLU A N 1
ATOM 849 C CA . GLU A 1 110 ? 9.004 -4.945 -6.719 1.00 67.62 110 GLU A CA 1
ATOM 850 C C . GLU A 1 110 ? 9.722 -3.881 -5.881 1.00 67.62 110 GLU A C 1
ATOM 852 O O . GLU A 1 110 ? 9.711 -3.972 -4.661 1.00 67.62 110 GLU A O 1
ATOM 857 N N . GLU A 1 111 ? 10.216 -2.803 -6.499 1.00 72.88 111 GLU A N 1
ATOM 858 C CA . GLU A 1 111 ? 10.901 -1.707 -5.796 1.00 72.88 111 GLU A CA 1
ATOM 859 C C . GLU A 1 111 ? 10.028 -1.095 -4.686 1.00 72.88 111 GLU A C 1
ATOM 861 O O . GLU A 1 111 ? 10.508 -0.817 -3.581 1.00 72.88 111 GLU A O 1
ATOM 866 N N . PHE A 1 112 ? 8.731 -0.909 -4.960 1.00 81.50 112 PHE A N 1
ATOM 867 C CA . PHE A 1 112 ? 7.761 -0.426 -3.978 1.00 81.50 112 PHE A CA 1
ATOM 868 C C . PHE A 1 112 ? 7.705 -1.346 -2.760 1.00 81.50 112 PHE A C 1
ATOM 870 O O . PHE A 1 112 ? 7.791 -0.870 -1.628 1.00 81.50 112 PHE A O 1
ATOM 877 N N . LEU A 1 113 ? 7.531 -2.650 -2.984 1.00 75.31 113 LEU A N 1
ATOM 878 C CA . LEU A 1 113 ? 7.387 -3.622 -1.909 1.00 75.31 113 LEU A CA 1
ATOM 879 C C . LEU A 1 113 ? 8.707 -3.812 -1.176 1.00 75.31 113 LEU A C 1
ATOM 881 O O . LEU A 1 113 ? 8.708 -3.708 0.042 1.00 75.31 113 LEU A O 1
ATOM 885 N N . THR A 1 114 ? 9.829 -3.961 -1.874 1.00 73.00 114 THR A N 1
ATOM 886 C CA . THR A 1 114 ? 11.151 -4.037 -1.247 1.00 73.00 114 THR A CA 1
ATOM 887 C C . THR A 1 114 ? 11.396 -2.835 -0.340 1.00 73.00 114 THR A C 1
ATOM 889 O O . THR A 1 114 ? 11.749 -3.024 0.817 1.00 73.00 114 THR A O 1
ATOM 892 N N . THR A 1 115 ? 11.112 -1.607 -0.792 1.00 77.88 115 THR A N 1
ATOM 893 C CA . THR A 1 115 ? 11.339 -0.404 0.033 1.00 77.88 115 THR A CA 1
ATOM 894 C C . THR A 1 115 ? 10.354 -0.284 1.200 1.00 77.88 115 THR A C 1
ATOM 896 O O . THR A 1 115 ? 10.732 0.105 2.309 1.00 77.88 115 THR A O 1
ATOM 899 N N . LEU A 1 116 ? 9.073 -0.602 0.973 1.00 81.56 116 LEU A N 1
ATOM 900 C CA . LEU A 1 116 ? 8.073 -0.673 2.041 1.00 81.56 116 LEU A CA 1
ATOM 901 C C . LEU A 1 116 ? 8.563 -1.643 3.123 1.00 81.56 116 LEU A C 1
ATOM 903 O O . LEU A 1 116 ? 8.610 -1.302 4.303 1.00 81.56 116 LEU A O 1
ATOM 907 N N . LEU A 1 117 ? 8.972 -2.837 2.709 1.00 75.25 117 LEU A N 1
ATOM 908 C CA . LEU A 1 117 ? 9.293 -3.935 3.600 1.00 75.25 117 LEU A CA 1
ATOM 909 C C . LEU A 1 117 ? 10.630 -3.745 4.323 1.00 75.25 117 LEU A C 1
ATOM 911 O O . LEU A 1 117 ? 10.693 -3.998 5.527 1.00 75.25 117 LEU A O 1
ATOM 915 N N . SER A 1 118 ? 11.635 -3.193 3.639 1.00 73.50 118 SER A N 1
ATOM 916 C CA . SER A 1 118 ? 12.957 -2.894 4.195 1.00 73.50 118 SER A CA 1
ATOM 917 C C . SER A 1 118 ? 12.976 -1.680 5.126 1.00 73.50 118 SER A C 1
ATOM 919 O O . SER A 1 118 ? 14.017 -1.367 5.704 1.00 73.50 118 SER A O 1
ATOM 921 N N . THR A 1 119 ? 11.853 -0.963 5.277 1.00 76.94 119 THR A N 1
ATOM 922 C CA . THR A 1 119 ? 11.801 0.234 6.121 1.00 76.94 119 THR A CA 1
ATOM 923 C C . THR A 1 119 ? 12.221 -0.107 7.554 1.00 76.94 119 THR A C 1
ATOM 925 O O . THR A 1 119 ? 11.595 -0.931 8.229 1.00 76.94 119 THR A O 1
ATOM 928 N N . GLY A 1 120 ? 13.293 0.562 7.992 1.00 67.50 120 GLY A N 1
ATOM 929 C CA . GLY A 1 120 ? 13.858 0.505 9.336 1.00 67.50 120 GLY A CA 1
ATOM 930 C C . GLY A 1 120 ? 14.513 -0.821 9.711 1.00 67.50 120 GLY A C 1
ATOM 931 O O . GLY A 1 120 ? 14.634 -1.110 10.899 1.00 67.50 120 GLY A O 1
ATOM 932 N N . LEU A 1 121 ? 14.942 -1.619 8.730 1.00 71.12 121 LEU A N 1
ATOM 933 C CA . LEU A 1 121 ? 15.865 -2.723 8.988 1.00 71.12 121 LEU A CA 1
ATOM 934 C C . LEU A 1 121 ? 17.192 -2.210 9.584 1.00 71.12 121 LEU A C 1
ATOM 936 O O . LEU A 1 121 ? 17.600 -1.086 9.269 1.00 71.12 121 LEU A O 1
ATOM 940 N N . PRO A 1 122 ? 17.890 -3.017 10.408 1.00 59.72 122 PRO A N 1
ATOM 941 C CA . PRO A 1 122 ? 19.248 -2.707 10.848 1.00 59.72 122 PRO A CA 1
ATOM 942 C C . PRO A 1 122 ? 20.141 -2.359 9.651 1.00 59.72 122 PRO A C 1
ATOM 944 O O . PRO A 1 122 ? 20.041 -2.999 8.600 1.00 59.72 122 PRO A O 1
ATOM 947 N N . ASP A 1 123 ? 20.964 -1.323 9.814 1.00 65.00 123 ASP A N 1
ATOM 948 C CA . ASP A 1 123 ? 21.925 -0.837 8.812 1.00 65.00 123 ASP A CA 1
ATOM 949 C C . ASP A 1 123 ? 21.300 -0.288 7.516 1.00 65.00 123 ASP A C 1
ATOM 951 O O . ASP A 1 123 ? 21.965 -0.182 6.487 1.00 65.00 123 ASP A O 1
ATOM 955 N N . THR A 1 124 ? 20.019 0.101 7.561 1.00 64.50 124 THR A N 1
ATOM 956 C CA . THR A 1 124 ? 19.347 0.811 6.463 1.00 64.50 124 THR A CA 1
ATOM 957 C C . THR A 1 124 ? 18.914 2.208 6.884 1.00 64.50 124 THR A C 1
ATOM 959 O O . THR A 1 124 ? 18.390 2.414 7.982 1.00 64.50 124 THR A O 1
ATOM 962 N N . ASP A 1 125 ? 19.097 3.178 5.988 1.00 68.38 125 ASP A N 1
ATOM 963 C CA . ASP A 1 125 ? 18.519 4.503 6.170 1.00 68.38 125 ASP A CA 1
ATOM 964 C C . ASP A 1 125 ? 16.993 4.416 6.126 1.00 68.38 125 ASP A C 1
ATOM 966 O O . ASP A 1 125 ? 16.399 3.781 5.248 1.00 68.38 125 ASP A O 1
ATOM 970 N N . LEU A 1 126 ? 16.337 5.117 7.052 1.00 70.31 126 LEU A N 1
ATOM 971 C CA . LEU A 1 126 ? 14.891 5.270 7.008 1.00 70.31 126 LEU A CA 1
ATOM 972 C C . LEU A 1 126 ? 14.495 5.961 5.692 1.00 70.31 126 LEU A C 1
ATOM 974 O O . LEU A 1 126 ? 14.970 7.069 5.409 1.00 70.31 126 LEU A O 1
ATOM 978 N N . PRO A 1 127 ? 13.613 5.354 4.876 1.00 71.69 127 PRO A N 1
ATOM 979 C CA . PRO A 1 127 ? 13.239 5.938 3.604 1.00 71.69 127 PRO A CA 1
ATOM 980 C C . PRO A 1 127 ? 12.573 7.289 3.841 1.00 71.69 127 PRO A C 1
ATOM 982 O O . PRO A 1 127 ? 11.621 7.406 4.612 1.00 71.69 127 PRO A O 1
ATOM 985 N N . LYS A 1 128 ? 13.018 8.306 3.097 1.00 77.88 128 LYS A N 1
ATOM 986 C CA . LYS A 1 128 ? 12.420 9.658 3.078 1.00 77.88 128 LYS A CA 1
ATOM 987 C C . LYS A 1 128 ? 11.037 9.696 2.409 1.00 77.88 128 LYS A C 1
ATOM 989 O O . LYS A 1 128 ? 10.526 10.768 2.088 1.00 77.88 128 LYS A O 1
ATOM 994 N N . ARG A 1 129 ? 10.468 8.527 2.113 1.00 83.56 129 ARG A N 1
ATOM 995 C CA . ARG A 1 129 ? 9.220 8.344 1.380 1.00 83.56 129 ARG A CA 1
ATOM 996 C C . ARG A 1 129 ? 8.264 7.470 2.177 1.00 83.56 129 ARG A C 1
ATOM 998 O O . ARG A 1 129 ? 8.672 6.483 2.790 1.00 83.56 129 ARG A O 1
ATOM 1005 N N . THR A 1 130 ? 6.992 7.830 2.102 1.00 89.06 130 THR A N 1
ATOM 1006 C CA . THR A 1 130 ? 5.881 7.044 2.627 1.00 89.06 130 THR A CA 1
ATOM 1007 C C . THR A 1 130 ? 5.320 6.191 1.502 1.00 89.06 130 THR A C 1
ATOM 1009 O O . THR A 1 130 ? 4.958 6.717 0.446 1.00 89.06 130 THR A O 1
ATOM 1012 N N . TYR A 1 131 ? 5.242 4.891 1.752 1.00 90.69 131 TYR A N 1
ATOM 1013 C CA . TYR A 1 131 ? 4.656 3.886 0.877 1.00 90.69 131 TYR A CA 1
ATOM 1014 C C . TYR A 1 131 ? 3.404 3.345 1.556 1.00 90.69 131 TYR A C 1
ATOM 1016 O O . TYR A 1 131 ? 3.463 2.956 2.718 1.00 90.69 131 TYR A O 1
ATOM 1024 N N . LEU A 1 132 ? 2.286 3.335 0.837 1.00 92.69 132 LEU A N 1
ATOM 1025 C CA . LEU A 1 132 ? 0.966 2.973 1.339 1.00 92.69 132 LEU A CA 1
ATOM 1026 C C . LEU A 1 132 ? 0.301 1.977 0.388 1.00 92.69 132 LEU A C 1
ATOM 1028 O O . LEU A 1 132 ? 0.171 2.247 -0.801 1.00 92.69 132 LEU A O 1
ATOM 1032 N N . ILE A 1 133 ? -0.157 0.850 0.917 1.00 91.56 133 ILE A N 1
ATOM 1033 C CA . ILE A 1 133 ? -1.050 -0.081 0.230 1.00 91.56 133 ILE A CA 1
ATOM 1034 C C . ILE A 1 133 ? -2.454 0.129 0.784 1.00 91.56 133 ILE A C 1
ATOM 1036 O O . ILE A 1 133 ? -2.648 0.122 2.002 1.00 91.56 133 ILE A O 1
ATOM 1040 N N . THR A 1 134 ? -3.425 0.277 -0.109 1.00 94.56 134 THR A N 1
ATOM 1041 C CA . THR A 1 134 ? -4.830 0.477 0.235 1.00 94.56 134 THR A CA 1
ATOM 1042 C C . THR A 1 134 ? -5.645 -0.674 -0.306 1.00 94.56 134 THR A C 1
ATOM 1044 O O . THR A 1 134 ? -5.683 -0.895 -1.511 1.00 94.56 134 THR A O 1
ATOM 1047 N N . VAL A 1 135 ? -6.329 -1.381 0.589 1.00 93.50 135 VAL A N 1
ATOM 1048 C CA . VAL A 1 135 ? -7.203 -2.499 0.245 1.00 93.50 135 VAL A CA 1
ATOM 1049 C C . VAL A 1 135 ? -8.613 -2.223 0.752 1.00 93.50 135 VAL A C 1
ATOM 1051 O O . VAL A 1 135 ? -8.798 -1.948 1.941 1.00 93.50 135 VAL A O 1
ATOM 1054 N N . VAL A 1 136 ? -9.609 -2.348 -0.125 1.00 94.88 136 VAL A N 1
ATOM 1055 C CA . VAL A 1 136 ? -11.032 -2.312 0.243 1.00 94.88 136 VAL A CA 1
ATOM 1056 C C . VAL A 1 136 ? -11.632 -3.686 -0.004 1.00 94.88 136 VAL A C 1
ATOM 1058 O O . VAL A 1 136 ? -11.476 -4.268 -1.078 1.00 94.88 136 VAL A O 1
ATOM 1061 N N . LYS A 1 137 ? -12.301 -4.213 1.021 1.00 94.25 137 LYS A N 1
ATOM 1062 C CA . LYS A 1 137 ? -13.007 -5.490 0.958 1.00 94.25 137 LYS A CA 1
ATOM 1063 C C . LYS A 1 137 ? -14.476 -5.322 1.283 1.00 94.25 137 LYS A C 1
ATOM 1065 O O . LYS A 1 137 ? -14.819 -4.532 2.160 1.00 94.25 137 LYS A O 1
ATOM 1070 N N . THR A 1 138 ? -15.324 -6.092 0.631 1.00 93.38 138 THR A N 1
ATOM 1071 C CA . THR A 1 138 ? -16.747 -6.222 0.972 1.00 93.38 138 THR A CA 1
ATOM 1072 C C . THR A 1 138 ? -16.927 -7.081 2.233 1.00 93.38 138 THR A C 1
ATOM 1074 O O . THR A 1 138 ? -15.967 -7.560 2.852 1.00 93.38 138 THR A O 1
ATOM 1077 N N . ASP A 1 139 ? -18.174 -7.274 2.653 1.00 87.75 139 ASP A N 1
ATOM 1078 C CA . ASP A 1 139 ? -18.544 -8.086 3.812 1.00 87.75 139 ASP A CA 1
ATOM 1079 C C . ASP A 1 139 ? -18.246 -9.587 3.641 1.00 87.75 139 ASP A C 1
ATOM 1081 O O . ASP A 1 139 ? -17.861 -10.239 4.617 1.00 87.75 139 ASP A O 1
ATOM 1085 N N . ASN A 1 140 ? -18.355 -10.103 2.414 1.00 86.88 140 ASN A N 1
ATOM 1086 C CA . ASN A 1 140 ? -18.011 -11.473 2.029 1.00 86.88 140 ASN A CA 1
ATOM 1087 C C . ASN A 1 140 ? -16.484 -11.702 1.905 1.00 86.88 140 ASN A C 1
ATOM 1089 O O . ASN A 1 140 ? -16.034 -12.840 1.773 1.00 86.88 140 ASN A O 1
ATOM 1093 N N . GLY A 1 141 ? -15.681 -10.636 2.015 1.00 82.12 141 GLY A N 1
ATOM 1094 C CA . GLY A 1 141 ? -14.220 -10.685 1.984 1.00 82.12 141 GLY A CA 1
ATOM 1095 C C . GLY A 1 141 ? -13.590 -10.548 0.595 1.00 82.12 141 GLY A C 1
ATOM 1096 O O . GLY A 1 141 ? -12.359 -10.614 0.506 1.00 82.12 141 GLY A O 1
ATOM 1097 N N . GLU A 1 142 ? -14.391 -10.332 -0.449 1.00 86.00 142 GLU A N 1
ATOM 1098 C CA . GLU A 1 142 ? -13.926 -10.000 -1.796 1.00 86.00 142 GLU A CA 1
ATOM 1099 C C . GLU A 1 142 ? -13.151 -8.681 -1.794 1.00 86.00 142 GLU A C 1
ATOM 1101 O O . GLU A 1 142 ? -13.517 -7.722 -1.117 1.00 86.00 142 GLU A O 1
ATOM 1106 N N . GLU A 1 143 ? -12.044 -8.649 -2.530 1.00 87.44 143 GLU A N 1
ATOM 1107 C CA . GLU A 1 143 ? -11.194 -7.473 -2.678 1.00 87.44 143 GLU A CA 1
ATOM 1108 C C . GLU A 1 143 ? -11.633 -6.678 -3.906 1.00 87.44 143 GLU A C 1
ATOM 1110 O O . GLU A 1 143 ? -11.351 -7.072 -5.033 1.00 87.44 143 GLU A O 1
ATOM 1115 N N . ILE A 1 144 ? -12.325 -5.565 -3.667 1.00 88.50 144 ILE A N 1
ATOM 1116 C CA . ILE A 1 144 ? -12.884 -4.692 -4.713 1.00 88.50 144 ILE A CA 1
ATOM 1117 C C . ILE A 1 144 ? -11.953 -3.534 -5.078 1.00 88.50 144 ILE A C 1
ATOM 1119 O O . ILE A 1 144 ? -12.186 -2.832 -6.054 1.00 88.50 144 ILE A O 1
ATOM 1123 N N . TYR A 1 145 ? -10.897 -3.328 -4.290 1.00 89.31 145 TYR A N 1
ATOM 1124 C CA . TYR A 1 145 ? -9.882 -2.315 -4.542 1.00 89.31 145 TYR A CA 1
ATOM 1125 C C . TYR A 1 145 ? -8.557 -2.726 -3.903 1.00 89.31 145 TYR A C 1
ATOM 1127 O O . TYR A 1 145 ? -8.535 -3.133 -2.735 1.00 89.31 145 TYR A O 1
ATOM 1135 N N . ASN A 1 146 ? -7.459 -2.597 -4.647 1.00 85.81 146 ASN A N 1
ATOM 1136 C CA . ASN A 1 146 ? -6.105 -2.834 -4.154 1.00 85.81 146 ASN A CA 1
ATOM 1137 C C . ASN A 1 146 ? -5.096 -2.007 -4.943 1.00 85.81 146 ASN A C 1
ATOM 1139 O O . ASN A 1 146 ? -4.643 -2.425 -6.007 1.00 85.81 146 ASN A O 1
ATOM 1143 N N . GLU A 1 147 ? -4.711 -0.870 -4.378 1.00 85.00 147 GLU A N 1
ATOM 1144 C CA . GLU A 1 147 ? -3.777 0.042 -5.026 1.00 85.00 147 GLU A CA 1
ATOM 1145 C C . GLU A 1 147 ? -2.660 0.507 -4.106 1.00 85.00 147 GLU A C 1
ATOM 1147 O O . GLU A 1 147 ? -2.694 0.358 -2.879 1.00 85.00 147 GLU A O 1
ATOM 1152 N N . ARG A 1 148 ? -1.625 1.054 -4.744 1.00 88.69 148 ARG A N 1
ATOM 1153 C CA . ARG A 1 148 ? -0.372 1.453 -4.108 1.00 88.69 148 ARG A CA 1
ATOM 1154 C C . ARG A 1 148 ? -0.121 2.937 -4.306 1.00 88.69 148 ARG A C 1
ATOM 1156 O O . ARG A 1 148 ? -0.075 3.442 -5.423 1.00 88.69 148 ARG A O 1
ATOM 1163 N N . PHE A 1 149 ? 0.154 3.619 -3.207 1.00 89.88 149 PHE A N 1
ATOM 1164 C CA . PHE A 1 149 ? 0.410 5.045 -3.168 1.00 89.88 149 PHE A CA 1
ATOM 1165 C C . PHE A 1 149 ? 1.787 5.329 -2.590 1.00 89.88 149 PHE A C 1
ATOM 1167 O O . PHE A 1 149 ? 2.248 4.688 -1.647 1.00 89.88 149 PHE A O 1
ATOM 1174 N N . ARG A 1 150 ? 2.440 6.343 -3.149 1.00 91.25 150 ARG A N 1
ATOM 1175 C CA . ARG A 1 150 ? 3.663 6.922 -2.594 1.00 91.25 150 ARG A CA 1
ATOM 1176 C C . ARG A 1 150 ? 3.555 8.434 -2.577 1.00 91.25 150 ARG A C 1
ATOM 1178 O O . ARG A 1 150 ? 2.948 9.010 -3.488 1.00 91.25 150 ARG A O 1
ATOM 1185 N N . ASN A 1 151 ? 4.160 9.068 -1.581 1.00 88.44 151 ASN A N 1
ATOM 1186 C CA . ASN A 1 151 ? 4.194 10.524 -1.515 1.00 88.44 151 ASN A CA 1
ATOM 1187 C C . ASN A 1 151 ? 4.979 11.130 -2.691 1.00 88.44 151 ASN A C 1
ATOM 1189 O O . ASN A 1 151 ? 5.880 10.505 -3.261 1.00 88.44 151 ASN A O 1
ATOM 1193 N N . ILE A 1 152 ? 4.648 12.376 -3.019 1.00 85.81 152 ILE A N 1
ATOM 1194 C CA . ILE A 1 152 ? 5.469 13.225 -3.881 1.00 85.81 152 ILE A CA 1
ATOM 1195 C C . ILE A 1 152 ? 6.432 13.988 -2.960 1.00 85.81 152 ILE A C 1
ATOM 1197 O O . ILE A 1 152 ? 5.977 14.580 -1.976 1.00 85.81 152 ILE A O 1
ATOM 1201 N N . PRO A 1 153 ? 7.754 13.974 -3.214 1.00 80.06 153 PRO A N 1
ATOM 1202 C CA . PRO A 1 153 ? 8.695 14.771 -2.433 1.00 80.06 153 PRO A CA 1
ATOM 1203 C C . PRO A 1 153 ? 8.272 16.244 -2.404 1.00 80.06 153 PRO A C 1
ATOM 1205 O O . PRO A 1 153 ? 8.020 16.827 -3.455 1.00 80.06 153 PRO A O 1
ATOM 1208 N N . ASN A 1 154 ? 8.184 16.830 -1.207 1.00 77.81 154 ASN A N 1
ATOM 1209 C CA . ASN A 1 154 ? 7.721 18.208 -0.979 1.00 77.81 154 ASN A CA 1
ATOM 1210 C C . ASN A 1 154 ? 6.297 18.514 -1.496 1.00 77.81 154 ASN A C 1
ATOM 1212 O O . ASN A 1 154 ? 5.954 19.678 -1.685 1.00 77.81 154 ASN A O 1
ATOM 1216 N N . GLY A 1 155 ? 5.475 17.488 -1.728 1.00 88.62 155 GLY A N 1
ATOM 1217 C CA . GLY A 1 155 ? 4.110 17.619 -2.233 1.00 88.62 155 GLY A CA 1
ATOM 1218 C C . GLY A 1 155 ? 3.106 16.824 -1.401 1.00 88.62 155 GLY A C 1
ATOM 1219 O O . GLY A 1 155 ? 3.144 16.832 -0.171 1.00 88.62 155 GLY A O 1
ATOM 1220 N N . GLU A 1 156 ? 2.192 16.138 -2.085 1.00 90.06 156 GLU A N 1
ATOM 1221 C CA . GLU A 1 156 ? 1.139 15.350 -1.442 1.00 90.06 156 GLU A CA 1
ATOM 1222 C C . GLU A 1 156 ? 1.682 14.106 -0.737 1.00 90.06 156 GLU A C 1
ATOM 1224 O O . GLU A 1 156 ? 2.527 13.368 -1.263 1.00 90.06 156 GLU A O 1
ATOM 1229 N N . HIS A 1 157 ? 1.143 13.844 0.452 1.00 93.75 157 HIS A N 1
ATOM 1230 C CA . HIS A 1 157 ? 1.421 12.613 1.187 1.00 93.75 157 HIS A CA 1
ATOM 1231 C C . HIS A 1 157 ? 0.694 11.420 0.553 1.00 93.75 157 HIS A C 1
ATOM 1233 O O . HIS A 1 157 ? -0.291 11.588 -0.167 1.00 93.75 157 HIS A O 1
ATOM 1239 N N . ALA A 1 158 ? 1.154 10.198 0.830 1.00 94.31 158 ALA A N 1
ATOM 1240 C CA . ALA A 1 158 ? 0.565 8.994 0.243 1.00 94.31 158 ALA A CA 1
ATOM 1241 C C . ALA A 1 158 ? -0.932 8.850 0.590 1.00 94.31 158 ALA A C 1
ATOM 1243 O O . ALA A 1 158 ? -1.729 8.501 -0.277 1.00 94.31 158 ALA A O 1
ATOM 1244 N N . GLU A 1 159 ? -1.328 9.202 1.818 1.00 97.69 159 GLU A N 1
ATOM 1245 C CA . GLU A 1 159 ? -2.728 9.194 2.250 1.00 97.69 159 GLU A CA 1
ATOM 1246 C C . GLU A 1 159 ? -3.559 10.273 1.550 1.00 97.69 159 GLU A C 1
ATOM 1248 O O . GLU A 1 159 ? -4.741 10.066 1.301 1.00 97.69 159 GLU A O 1
ATOM 1253 N N . GLU A 1 160 ? -2.967 11.428 1.234 1.00 96.88 160 GLU A N 1
ATOM 1254 C CA . GLU A 1 160 ? -3.666 12.493 0.506 1.00 96.88 160 GLU A CA 1
ATOM 1255 C C . GLU A 1 160 ? -3.947 12.067 -0.927 1.00 96.88 160 GLU A C 1
ATOM 1257 O O . GLU A 1 160 ? -5.074 12.213 -1.387 1.00 96.88 160 GLU A O 1
ATOM 1262 N N . ARG A 1 161 ? -2.953 11.461 -1.582 1.00 96.62 161 ARG A N 1
ATOM 1263 C CA . ARG A 1 161 ? -3.105 10.920 -2.932 1.00 96.62 161 ARG A CA 1
ATOM 1264 C C . ARG A 1 161 ? -4.174 9.838 -2.994 1.00 96.62 161 ARG A C 1
ATOM 1266 O O . ARG A 1 161 ? -5.003 9.879 -3.886 1.00 96.62 161 ARG A O 1
ATOM 1273 N N . MET A 1 162 ? -4.188 8.925 -2.022 1.00 97.31 162 MET A N 1
ATOM 1274 C CA . MET A 1 162 ? -5.244 7.917 -1.904 1.00 97.31 162 MET A CA 1
ATOM 1275 C C . MET A 1 162 ? -6.626 8.552 -1.709 1.00 97.31 162 MET A C 1
ATOM 1277 O O . MET A 1 162 ? -7.590 8.125 -2.323 1.00 97.31 162 MET A O 1
ATOM 1281 N N . LEU A 1 163 ? -6.750 9.573 -0.856 1.00 97.88 163 LEU A N 1
ATOM 1282 C CA . LEU A 1 163 ? -8.037 10.240 -0.621 1.00 97.88 163 LEU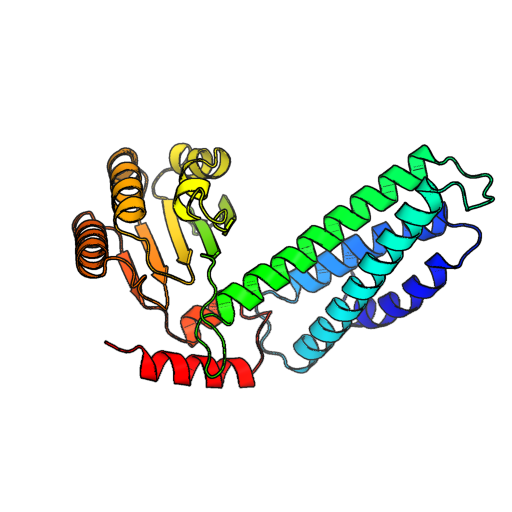 A CA 1
ATOM 1283 C C . LEU A 1 163 ? -8.536 11.061 -1.822 1.00 97.88 163 LEU A C 1
ATOM 1285 O O . LEU A 1 163 ? -9.715 11.412 -1.844 1.00 97.88 163 LEU A O 1
ATOM 1289 N N . ASN A 1 164 ? -7.653 11.374 -2.771 1.00 95.38 164 ASN A N 1
ATOM 1290 C CA . ASN A 1 164 ? -7.966 12.056 -4.026 1.00 95.38 164 ASN A CA 1
ATOM 1291 C C . ASN A 1 164 ? -8.208 11.077 -5.191 1.00 95.38 164 ASN A C 1
ATOM 1293 O O . ASN A 1 164 ? -8.513 11.526 -6.291 1.00 95.38 164 ASN A O 1
ATOM 1297 N N . ASP A 1 165 ? -8.039 9.773 -4.973 1.00 94.88 165 ASP A N 1
ATOM 1298 C CA . ASP A 1 165 ? -8.195 8.751 -6.003 1.00 94.88 165 ASP A CA 1
ATOM 1299 C C . ASP A 1 165 ? -9.681 8.424 -6.227 1.00 94.88 165 ASP A C 1
ATOM 1301 O O . ASP A 1 165 ? -10.387 8.038 -5.293 1.00 94.88 165 ASP A O 1
ATOM 1305 N N . GLU A 1 166 ? -10.172 8.623 -7.453 1.00 93.81 166 GLU A N 1
ATOM 1306 C CA . GLU A 1 166 ? -11.595 8.457 -7.783 1.00 93.81 166 GLU A CA 1
ATOM 1307 C C . GLU A 1 166 ? -12.046 6.999 -7.647 1.00 93.81 166 GLU A C 1
ATOM 1309 O O . GLU A 1 166 ? -13.108 6.744 -7.079 1.00 93.81 166 GLU A O 1
ATOM 1314 N N . ASP A 1 167 ? -11.218 6.043 -8.073 1.00 91.56 167 ASP A N 1
ATOM 1315 C CA . ASP A 1 167 ? -11.526 4.613 -7.996 1.00 91.56 167 ASP A CA 1
ATOM 1316 C C . ASP A 1 167 ? -11.628 4.145 -6.537 1.00 91.56 167 ASP A C 1
ATOM 1318 O O . ASP A 1 167 ? -12.537 3.391 -6.178 1.00 91.56 167 ASP A O 1
ATOM 1322 N N . PHE A 1 168 ? -10.754 4.642 -5.655 1.00 95.06 168 PHE A N 1
ATOM 1323 C CA . PHE A 1 168 ? -10.856 4.414 -4.214 1.00 95.06 168 PHE A CA 1
ATOM 1324 C C . PHE A 1 168 ? -12.165 4.969 -3.644 1.00 95.06 168 PHE A C 1
ATOM 1326 O O . PHE A 1 168 ? -12.831 4.300 -2.847 1.00 95.06 168 PHE A O 1
ATOM 1333 N N . LEU A 1 169 ? -12.536 6.195 -4.027 1.00 96.56 169 LEU A N 1
ATOM 1334 C CA . LEU A 1 169 ? -13.774 6.817 -3.563 1.00 96.56 169 LEU A CA 1
ATOM 1335 C C . LEU A 1 169 ? -14.995 6.018 -4.031 1.00 96.56 169 LEU A C 1
ATOM 1337 O O . LEU A 1 169 ? -15.845 5.708 -3.197 1.00 96.56 169 LEU A O 1
ATOM 1341 N N . HIS A 1 170 ? -15.036 5.606 -5.300 1.00 94.50 170 HIS A N 1
ATOM 1342 C CA . HIS A 1 170 ? -16.080 4.743 -5.857 1.00 94.50 170 HIS A CA 1
ATOM 1343 C C . HIS A 1 170 ? -16.163 3.395 -5.140 1.00 94.50 170 HIS A C 1
ATOM 1345 O O . HIS A 1 170 ? -17.237 2.994 -4.689 1.00 94.50 170 HIS A O 1
ATOM 1351 N N . ALA A 1 171 ? -15.026 2.729 -4.919 1.00 92.19 171 ALA A N 1
ATOM 1352 C CA . ALA A 1 171 ? -14.987 1.452 -4.213 1.00 92.19 171 ALA A CA 1
ATOM 1353 C C . ALA A 1 171 ? -15.618 1.533 -2.812 1.00 92.19 171 ALA A C 1
ATOM 1355 O O . ALA A 1 171 ? -16.262 0.583 -2.366 1.00 92.19 171 ALA A O 1
ATOM 1356 N N . VAL A 1 172 ? -15.467 2.662 -2.115 1.00 96.00 172 VAL A N 1
ATOM 1357 C CA . VAL A 1 172 ? -16.060 2.867 -0.786 1.00 96.00 172 VAL A CA 1
ATOM 1358 C C . VAL A 1 172 ? -17.499 3.384 -0.861 1.00 96.00 172 VAL A C 1
ATOM 1360 O O . VAL A 1 172 ? -18.314 3.016 -0.016 1.00 96.00 172 VAL A O 1
ATOM 1363 N N . ASP A 1 173 ? -17.825 4.251 -1.820 1.00 95.44 173 ASP A N 1
ATOM 1364 C CA . ASP A 1 173 ? -19.141 4.882 -1.902 1.00 95.44 173 ASP A CA 1
ATOM 1365 C C . ASP A 1 173 ? -20.213 3.991 -2.529 1.00 95.44 173 ASP A C 1
ATOM 1367 O O . ASP A 1 173 ? -21.364 4.058 -2.092 1.00 95.44 173 ASP A O 1
ATOM 1371 N N . ASP A 1 174 ? -19.853 3.117 -3.460 1.00 94.44 174 ASP A N 1
ATOM 1372 C CA . ASP A 1 174 ? -20.821 2.270 -4.164 1.00 94.44 174 ASP A CA 1
ATOM 1373 C C . ASP A 1 174 ? -21.161 0.988 -3.383 1.00 94.44 174 ASP A C 1
ATOM 1375 O O . ASP A 1 174 ? -22.057 0.231 -3.756 1.00 94.44 174 ASP A O 1
ATOM 1379 N N . HIS A 1 175 ? -20.489 0.764 -2.249 1.00 93.44 175 HIS A N 1
ATOM 1380 C CA . HIS A 1 175 ? -20.630 -0.435 -1.431 1.00 93.44 175 HIS A CA 1
ATOM 1381 C C . HIS A 1 175 ? -21.003 -0.105 0.020 1.00 93.44 175 HIS A C 1
ATOM 1383 O O . HIS A 1 175 ? -20.644 0.930 0.585 1.00 93.44 175 HIS A O 1
ATOM 1389 N N . HIS A 1 176 ? -21.708 -1.035 0.663 1.00 93.62 176 HIS A N 1
ATOM 1390 C CA . HIS A 1 176 ? -22.020 -0.982 2.089 1.00 93.62 176 HIS A CA 1
ATOM 1391 C C . HIS A 1 176 ? -21.215 -2.025 2.864 1.00 93.62 176 HIS A C 1
ATOM 1393 O O . HIS A 1 176 ? -20.803 -3.050 2.327 1.00 93.62 176 HIS A O 1
ATOM 1399 N N . ASN A 1 177 ?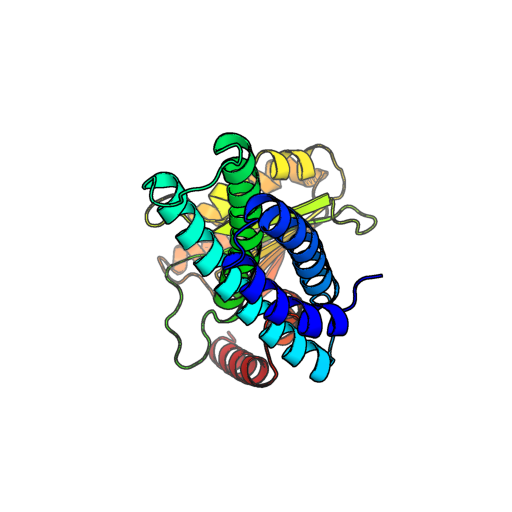 -21.020 -1.773 4.158 1.00 94.62 177 ASN A N 1
ATOM 1400 C CA . ASN A 1 177 ? -20.311 -2.653 5.088 1.00 94.62 177 ASN A CA 1
ATOM 1401 C C . ASN A 1 177 ? -18.869 -3.003 4.682 1.00 94.62 177 ASN A C 1
ATOM 1403 O O . ASN A 1 177 ? -18.360 -4.070 5.039 1.00 94.62 177 ASN A O 1
ATOM 1407 N N . VAL A 1 178 ? -18.181 -2.087 3.998 1.00 96.69 178 VAL A N 1
ATOM 1408 C CA . VAL A 1 178 ? -16.811 -2.311 3.535 1.00 96.69 178 VAL A CA 1
ATOM 1409 C C . VAL A 1 178 ? -15.801 -2.310 4.679 1.00 96.69 178 VAL A C 1
ATOM 1411 O O . VAL A 1 178 ? -15.950 -1.639 5.707 1.00 96.69 178 VAL A O 1
ATOM 1414 N N . LYS A 1 179 ? -14.722 -3.056 4.481 1.00 97.75 179 LYS A N 1
ATOM 1415 C CA . LYS A 1 179 ? -13.523 -3.055 5.307 1.00 97.75 179 LYS A CA 1
ATOM 1416 C C . LYS A 1 179 ? -12.390 -2.392 4.534 1.00 97.75 179 LYS A C 1
ATOM 1418 O O . LYS A 1 179 ? -11.934 -2.931 3.533 1.00 97.75 179 LYS A O 1
ATOM 1423 N N . ILE A 1 180 ? -11.887 -1.283 5.059 1.00 97.81 180 ILE A N 1
ATOM 1424 C CA . ILE A 1 180 ? -10.727 -0.573 4.523 1.00 97.81 180 ILE A CA 1
ATOM 1425 C C . ILE A 1 180 ? -9.499 -0.945 5.353 1.00 97.81 180 ILE A C 1
ATOM 1427 O O . ILE A 1 180 ? -9.534 -0.914 6.588 1.00 97.81 180 ILE A O 1
ATOM 1431 N N . ILE A 1 181 ? -8.413 -1.306 4.677 1.00 96.06 181 ILE A N 1
ATOM 1432 C CA . ILE A 1 181 ? -7.123 -1.629 5.280 1.00 96.06 181 ILE A CA 1
ATOM 1433 C C . ILE A 1 181 ? -6.061 -0.768 4.605 1.00 96.06 181 ILE A C 1
ATOM 1435 O O . ILE A 1 181 ? -5.847 -0.879 3.401 1.00 96.06 181 ILE A O 1
ATOM 1439 N N . LEU A 1 182 ? -5.405 0.074 5.396 1.00 96.81 182 LEU A N 1
ATOM 1440 C CA . LEU A 1 182 ? -4.237 0.846 4.995 1.00 96.81 182 LEU A CA 1
ATOM 1441 C C . LEU A 1 182 ? -3.007 0.201 5.610 1.00 96.81 182 LEU A C 1
ATOM 1443 O O . LEU A 1 182 ? -2.947 0.046 6.830 1.00 96.81 182 LEU A O 1
ATOM 1447 N N . THR A 1 183 ? -2.025 -0.138 4.789 1.00 92.88 183 THR A N 1
ATOM 1448 C CA . THR A 1 183 ? -0.730 -0.635 5.249 1.00 92.88 183 THR A CA 1
ATOM 1449 C C . THR A 1 183 ? 0.353 0.322 4.790 1.00 92.88 183 THR A C 1
ATOM 1451 O O . THR A 1 183 ? 0.584 0.459 3.593 1.00 92.88 183 THR A O 1
ATOM 1454 N N . SER A 1 184 ? 1.013 0.985 5.735 1.00 92.81 184 SER A N 1
ATOM 1455 C CA . SER A 1 184 ? 2.004 2.023 5.457 1.00 92.81 184 SER A CA 1
ATOM 1456 C C . SER A 1 184 ? 3.293 1.779 6.226 1.00 92.81 184 SER A C 1
ATOM 1458 O O . SER A 1 184 ? 3.257 1.277 7.347 1.00 92.81 184 SER A O 1
ATOM 1460 N N . ASN A 1 185 ? 4.443 2.143 5.655 1.00 88.88 185 ASN A N 1
ATOM 1461 C CA . ASN A 1 185 ? 5.717 2.056 6.376 1.00 88.88 185 ASN A CA 1
ATOM 1462 C C . ASN A 1 185 ? 5.822 3.051 7.543 1.00 88.88 185 ASN A C 1
ATOM 1464 O O . ASN A 1 185 ? 6.570 2.794 8.481 1.00 88.88 185 ASN A O 1
ATOM 1468 N N . TYR A 1 186 ? 5.040 4.132 7.529 1.00 91.38 186 TYR A N 1
ATOM 1469 C CA . TYR A 1 186 ? 4.926 5.082 8.637 1.00 91.38 186 TYR A CA 1
ATOM 1470 C C . TYR A 1 186 ? 3.468 5.314 9.034 1.00 91.38 186 TYR A C 1
ATOM 1472 O O . TYR A 1 186 ? 2.560 5.245 8.203 1.00 91.38 186 TYR A O 1
ATOM 1480 N N . SER A 1 187 ? 3.244 5.654 10.301 1.00 93.44 187 SER A N 1
ATOM 1481 C CA . SER A 1 187 ? 1.963 6.160 10.782 1.00 93.44 187 SER A CA 1
ATOM 1482 C C . SER A 1 187 ? 1.609 7.476 10.075 1.00 93.44 187 SER A C 1
ATOM 1484 O O . SER A 1 187 ? 2.511 8.268 9.796 1.00 93.44 187 SER A O 1
ATOM 1486 N N . PRO A 1 188 ? 0.323 7.791 9.862 1.00 95.44 188 PRO A N 1
ATOM 1487 C CA . PRO A 1 188 ? -0.055 9.075 9.284 1.00 95.44 188 PRO A CA 1
ATOM 1488 C C . PRO A 1 188 ? 0.382 10.238 10.184 1.00 95.44 188 PRO A C 1
ATOM 1490 O O . PRO A 1 188 ? 0.294 10.157 11.412 1.00 95.44 188 PRO A O 1
ATOM 1493 N N . CYS A 1 189 ? 0.809 11.348 9.578 1.00 94.88 189 CYS A N 1
ATOM 1494 C CA . CYS A 1 189 ? 1.045 12.593 10.311 1.00 94.88 189 CYS A CA 1
ATOM 1495 C C . CYS A 1 189 ? -0.276 13.244 10.765 1.00 94.88 189 CYS A C 1
ATOM 1497 O O . CYS A 1 189 ? -1.360 12.881 10.297 1.00 94.88 189 CYS A O 1
ATOM 1499 N N . SER A 1 190 ? -0.204 14.266 11.624 1.00 95.31 190 SER A N 1
ATOM 1500 C CA . SER A 1 190 ? -1.369 14.980 12.173 1.00 95.31 190 SER A CA 1
ATOM 1501 C C . SER A 1 190 ? -2.317 15.528 11.088 1.00 95.31 190 SER A C 1
ATOM 1503 O O . SER A 1 190 ? -3.545 15.457 11.218 1.00 95.31 190 SER A O 1
ATOM 1505 N N . LYS A 1 191 ? -1.770 16.031 9.972 1.00 95.94 191 LYS A N 1
ATOM 1506 C CA . LYS A 1 191 ? -2.529 16.506 8.800 1.00 95.94 191 LYS A CA 1
ATOM 1507 C C . LYS A 1 191 ? -3.283 15.363 8.113 1.00 95.94 191 LYS A C 1
ATOM 1509 O O . LYS A 1 191 ? -4.489 15.490 7.889 1.00 95.94 191 LYS A O 1
ATOM 1514 N N . CYS A 1 192 ? -2.604 14.252 7.819 1.00 97.50 192 CYS A N 1
ATOM 1515 C CA . CYS A 1 192 ? -3.223 13.077 7.201 1.00 97.50 192 CYS A CA 1
ATOM 1516 C C . CYS A 1 192 ? -4.278 12.458 8.122 1.00 97.50 192 CYS A C 1
ATOM 1518 O O . CYS A 1 192 ? -5.379 12.157 7.667 1.00 97.50 192 CYS A O 1
ATOM 1520 N N . ALA A 1 193 ? -4.007 12.375 9.428 1.00 97.81 193 ALA A N 1
ATOM 1521 C CA . ALA A 1 193 ? -4.964 11.895 10.418 1.00 97.81 193 ALA A CA 1
ATOM 1522 C C . ALA A 1 193 ? -6.270 12.706 10.397 1.00 97.81 193 ALA A C 1
ATOM 1524 O O . ALA A 1 193 ? -7.352 12.127 10.331 1.00 97.81 193 ALA A O 1
ATOM 1525 N N . ARG A 1 194 ? -6.201 14.046 10.355 1.00 98.12 194 ARG A N 1
ATOM 1526 C CA . ARG A 1 194 ? -7.402 14.899 10.235 1.00 98.12 194 ARG A CA 1
ATOM 1527 C C . ARG A 1 194 ? -8.205 14.621 8.962 1.00 98.12 194 ARG A C 1
ATOM 1529 O O . ARG A 1 194 ? -9.435 14.579 9.020 1.00 98.12 194 ARG A O 1
ATOM 1536 N N . LYS A 1 195 ? -7.531 14.434 7.825 1.00 98.38 195 LYS A N 1
ATOM 1537 C CA . LYS A 1 195 ? -8.188 14.120 6.547 1.00 98.38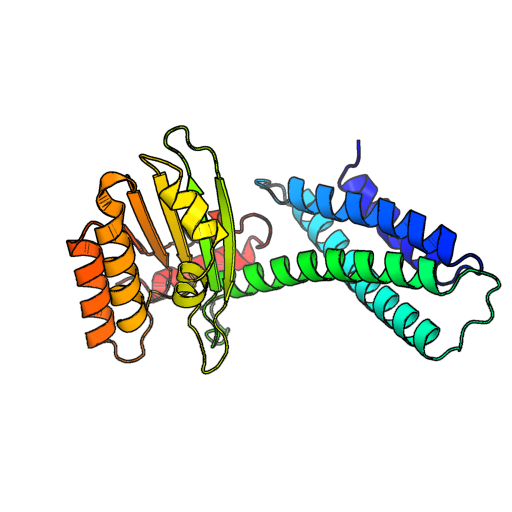 195 LYS A CA 1
ATOM 1538 C C . LYS A 1 195 ? -8.860 12.746 6.577 1.00 98.38 195 LYS A C 1
ATOM 1540 O O . LYS A 1 195 ? -10.025 12.644 6.203 1.00 98.38 195 LYS A O 1
ATOM 1545 N N . LEU A 1 196 ? -8.176 11.733 7.106 1.00 98.44 196 LEU A N 1
ATOM 1546 C CA . LEU A 1 196 ? -8.713 10.382 7.288 1.00 98.44 196 LEU A CA 1
ATOM 1547 C C . LEU A 1 196 ? -9.924 10.365 8.235 1.00 98.44 196 LEU A C 1
ATOM 1549 O O . LEU A 1 196 ? -10.918 9.709 7.935 1.00 98.44 196 LEU A O 1
ATOM 1553 N N . ILE A 1 197 ? -9.895 11.141 9.326 1.00 98.31 197 ILE A N 1
ATOM 1554 C CA . ILE A 1 197 ? -11.050 11.316 10.227 1.00 98.31 197 ILE A CA 1
ATOM 1555 C C . ILE A 1 197 ? -12.239 11.928 9.476 1.00 98.31 197 ILE A C 1
ATOM 1557 O O . ILE A 1 197 ? -13.361 11.442 9.597 1.00 98.31 197 ILE A O 1
ATOM 1561 N N . SER A 1 198 ? -12.006 12.994 8.703 1.00 98.19 198 SER A N 1
ATOM 1562 C CA . SER A 1 198 ? -13.056 13.649 7.909 1.00 98.19 198 SER A CA 1
ATOM 1563 C C . SER A 1 198 ? -13.664 12.693 6.880 1.00 98.19 198 SER A C 1
ATOM 1565 O O . SER A 1 198 ? -14.884 12.616 6.748 1.00 98.19 198 SER A O 1
ATOM 1567 N N . PHE A 1 199 ? -12.818 11.917 6.199 1.00 98.19 199 PHE A N 1
ATOM 1568 C CA . PHE A 1 199 ? -13.245 10.876 5.271 1.00 98.19 199 PHE A CA 1
ATOM 1569 C C . PHE A 1 199 ? -14.115 9.817 5.959 1.00 98.19 199 PHE A C 1
ATOM 1571 O O . PHE A 1 199 ? -15.214 9.535 5.483 1.00 98.19 199 PHE A O 1
ATOM 1578 N N . TYR A 1 200 ? -13.653 9.283 7.095 1.00 97.88 200 TYR A N 1
ATOM 1579 C CA . TYR A 1 200 ? -14.355 8.234 7.828 1.00 97.88 200 TYR A CA 1
ATOM 1580 C C . TYR A 1 200 ? -15.716 8.704 8.341 1.00 97.88 200 TYR A C 1
ATOM 1582 O O . TYR A 1 200 ? -16.718 8.052 8.076 1.00 97.88 200 TYR A O 1
ATOM 1590 N N . LYS A 1 201 ? -15.791 9.877 8.986 1.00 97.19 201 LYS A N 1
ATOM 1591 C CA . LYS A 1 201 ? -17.055 10.409 9.528 1.00 97.19 201 LYS A CA 1
ATOM 1592 C C . LYS A 1 201 ? -18.131 10.610 8.462 1.00 97.19 201 LYS A C 1
ATOM 1594 O O . LYS A 1 201 ? -19.304 10.376 8.722 1.00 97.19 201 LYS A O 1
ATOM 1599 N N . LYS A 1 202 ? -17.750 11.007 7.244 1.00 96.88 202 LYS A N 1
ATOM 1600 C CA . LYS A 1 202 ? -18.700 11.150 6.125 1.00 96.88 202 LYS A CA 1
ATOM 1601 C C . LYS A 1 202 ? -19.283 9.811 5.657 1.00 96.88 202 LYS A C 1
ATOM 1603 O O . LYS A 1 202 ? -20.325 9.802 5.012 1.00 96.88 202 LYS A O 1
ATOM 1608 N N . ARG A 1 203 ? -18.609 8.695 5.954 1.00 96.25 203 ARG A N 1
ATOM 1609 C CA . ARG A 1 203 ? -18.893 7.355 5.416 1.00 96.25 203 ARG A CA 1
ATOM 1610 C C . ARG A 1 203 ? -19.020 6.283 6.499 1.00 96.25 203 ARG A C 1
ATOM 1612 O O . ARG A 1 203 ? -19.006 5.097 6.187 1.00 96.25 203 ARG A O 1
ATOM 1619 N N . GLU A 1 204 ? -19.195 6.673 7.759 1.00 93.88 204 GLU A N 1
ATOM 1620 C CA . GLU A 1 204 ? -19.191 5.751 8.906 1.00 93.88 204 GLU A CA 1
ATOM 1621 C C . GLU A 1 204 ? -20.255 4.649 8.783 1.00 93.88 204 GLU A C 1
ATOM 1623 O O . GLU A 1 204 ? -20.017 3.509 9.160 1.00 93.88 204 GLU A O 1
ATOM 1628 N N . ARG A 1 205 ? -21.402 4.952 8.159 1.00 94.31 205 ARG A N 1
ATOM 1629 C CA . ARG A 1 205 ? -22.482 3.980 7.915 1.00 94.31 205 ARG A CA 1
ATOM 1630 C C . ARG A 1 205 ? -22.162 2.958 6.820 1.00 94.31 205 ARG A C 1
ATOM 1632 O O . ARG A 1 205 ? -22.821 1.928 6.742 1.00 94.31 205 ARG A O 1
ATOM 1639 N N . LYS A 1 206 ? -21.195 3.255 5.948 1.00 95.00 206 LYS A N 1
ATOM 1640 C CA . LYS A 1 206 ? -20.741 2.357 4.876 1.00 95.00 206 LYS A CA 1
ATOM 1641 C C . LYS A 1 206 ? -19.515 1.555 5.302 1.00 95.00 206 LYS A C 1
ATOM 1643 O O . LYS A 1 206 ? -19.341 0.426 4.858 1.00 95.00 206 LYS A O 1
ATOM 1648 N N . ILE A 1 207 ? -18.677 2.114 6.172 1.00 96.88 207 ILE A N 1
ATOM 1649 C CA . ILE A 1 207 ? -17.409 1.511 6.576 1.00 96.88 207 ILE A CA 1
ATOM 1650 C C . ILE A 1 207 ? -17.613 0.684 7.846 1.00 96.88 207 ILE A C 1
ATOM 1652 O O . ILE A 1 207 ? -17.677 1.211 8.951 1.00 96.88 207 ILE A O 1
ATOM 1656 N N . ARG A 1 208 ? -17.637 -0.643 7.702 1.00 96.12 208 ARG A N 1
ATOM 1657 C CA . ARG A 1 208 ? -17.722 -1.580 8.833 1.00 96.12 208 ARG A CA 1
ATOM 1658 C C . ARG A 1 208 ? -16.436 -1.607 9.657 1.00 96.12 208 ARG A C 1
ATOM 1660 O O . ARG A 1 208 ? -16.479 -1.783 10.872 1.00 96.12 208 ARG A O 1
ATOM 1667 N N . LYS A 1 209 ? -15.277 -1.537 8.996 1.00 96.88 209 LYS A N 1
ATOM 1668 C CA . LYS A 1 209 ? -13.957 -1.544 9.645 1.00 96.88 209 LYS A CA 1
ATOM 1669 C C . LYS A 1 209 ? -12.994 -0.653 8.882 1.00 96.88 209 LYS A C 1
ATOM 1671 O O . LYS A 1 209 ? -12.815 -0.845 7.685 1.00 96.88 209 LYS A O 1
ATOM 1676 N N . PHE A 1 210 ? -12.307 0.232 9.593 1.00 98.00 210 PHE A N 1
ATOM 1677 C CA . PHE A 1 210 ? -11.194 0.999 9.049 1.00 98.00 210 PHE A CA 1
ATOM 1678 C C . PHE A 1 210 ? -9.939 0.688 9.857 1.00 98.00 210 PHE A C 1
ATOM 1680 O O . PHE A 1 210 ? -9.901 0.942 11.059 1.00 98.00 210 PHE A O 1
ATOM 1687 N N . ILE A 1 211 ? -8.944 0.075 9.222 1.00 97.25 211 ILE A N 1
ATOM 1688 C CA . ILE A 1 211 ? -7.718 -0.377 9.879 1.00 97.25 211 ILE A CA 1
ATOM 1689 C C . ILE A 1 211 ? -6.532 0.337 9.243 1.00 97.25 211 ILE A C 1
ATOM 1691 O O . ILE A 1 211 ? -6.364 0.267 8.031 1.00 97.25 211 ILE A O 1
ATOM 1695 N N . ILE A 1 212 ? -5.691 0.965 10.059 1.00 96.94 212 ILE A N 1
ATOM 1696 C CA . ILE A 1 212 ? -4.416 1.544 9.636 1.00 96.94 212 ILE A CA 1
ATOM 1697 C C . ILE A 1 212 ? -3.305 0.770 10.326 1.00 96.94 212 ILE A C 1
ATOM 1699 O O . ILE A 1 212 ? -3.282 0.646 11.551 1.00 96.94 212 ILE A O 1
ATOM 1703 N N . GLN A 1 213 ? -2.400 0.229 9.529 1.00 93.94 213 GLN A N 1
ATOM 1704 C CA . GLN A 1 213 ? -1.333 -0.640 9.975 1.00 93.94 213 GLN A CA 1
ATOM 1705 C C . GLN A 1 213 ? 0.015 -0.027 9.610 1.00 93.94 213 GLN A C 1
ATOM 1707 O O . GLN A 1 213 ? 0.217 0.378 8.465 1.00 93.94 213 GLN A O 1
ATOM 1712 N N . PHE A 1 214 ? 0.921 0.049 10.581 1.00 90.75 214 PHE A N 1
ATOM 1713 C CA . PHE A 1 214 ? 2.254 0.611 10.381 1.00 90.75 214 PHE A CA 1
ATOM 1714 C C . PHE A 1 214 ? 3.268 0.024 11.372 1.00 90.75 214 PHE A C 1
ATOM 1716 O O . PHE A 1 214 ? 2.899 -0.267 12.511 1.00 90.75 214 PHE A O 1
ATOM 1723 N N . PRO A 1 215 ? 4.541 -0.147 10.981 1.00 83.44 215 PRO A N 1
ATOM 1724 C CA . PRO A 1 215 ? 5.607 -0.544 11.894 1.00 83.44 215 PRO A CA 1
ATOM 1725 C C . PRO A 1 215 ? 6.267 0.655 12.589 1.00 83.44 215 PRO A C 1
ATOM 1727 O O . PRO A 1 215 ? 6.785 0.502 13.689 1.00 83.44 215 PRO A O 1
ATOM 1730 N N . PHE A 1 216 ? 6.222 1.852 11.989 1.00 84.81 216 PHE A N 1
ATOM 1731 C CA . PHE A 1 216 ? 6.899 3.040 12.516 1.00 84.81 216 PHE A CA 1
ATOM 1732 C C . PHE A 1 216 ? 5.954 4.190 12.787 1.00 84.81 216 PHE A C 1
ATOM 1734 O O . PHE A 1 216 ? 5.057 4.482 12.000 1.00 84.81 216 PHE A O 1
ATOM 1741 N N . LEU A 1 217 ? 6.227 4.913 13.867 1.00 87.12 217 LEU A N 1
ATOM 1742 C CA . LEU A 1 217 ? 5.633 6.220 14.099 1.00 87.12 217 LEU A CA 1
ATOM 1743 C C . LEU A 1 217 ? 6.338 7.271 13.242 1.00 87.12 217 LEU A C 1
ATOM 1745 O O . LEU A 1 217 ? 7.566 7.301 13.151 1.00 87.12 217 LEU A O 1
ATOM 1749 N N . PHE A 1 218 ? 5.561 8.163 12.641 1.00 84.06 218 PHE A N 1
ATOM 1750 C CA . PHE A 1 218 ? 6.089 9.356 11.995 1.00 84.06 218 PHE A CA 1
ATOM 1751 C C . PHE A 1 218 ? 6.524 10.356 13.075 1.00 84.06 218 PHE A C 1
ATOM 1753 O O . PHE A 1 218 ? 5.703 10.836 13.858 1.00 84.06 218 PHE A O 1
ATOM 1760 N N . LYS A 1 219 ? 7.830 10.640 13.151 1.00 82.06 219 LYS A N 1
ATOM 1761 C CA . LYS A 1 219 ? 8.445 11.350 14.293 1.00 82.06 219 LYS A CA 1
ATOM 1762 C C . LYS A 1 219 ? 8.536 12.875 14.143 1.00 82.06 219 LYS A C 1
ATOM 1764 O O . LYS A 1 219 ? 8.932 13.557 15.079 1.00 82.06 219 LYS A O 1
ATOM 1769 N N . ILE A 1 220 ? 8.171 13.441 12.993 1.00 79.00 220 ILE A N 1
ATOM 1770 C CA . ILE A 1 220 ? 8.179 14.904 12.807 1.00 79.00 220 ILE A CA 1
ATOM 1771 C C . ILE A 1 220 ? 6.962 15.504 13.513 1.00 79.00 220 ILE A C 1
ATOM 1773 O O . ILE A 1 220 ? 5.857 15.130 13.155 1.00 79.00 220 ILE A O 1
ATOM 1777 N N . GLN A 1 221 ? 7.138 16.454 14.441 1.00 83.19 221 GLN A N 1
ATOM 1778 C CA . GLN A 1 221 ? 6.042 17.003 15.270 1.00 83.19 221 GLN A CA 1
ATOM 1779 C C . GLN A 1 221 ? 5.334 15.905 16.083 1.00 83.19 221 GLN A C 1
ATOM 1781 O O . GLN A 1 221 ? 4.123 15.703 15.989 1.00 83.19 221 GLN A O 1
ATOM 1786 N N . GLU A 1 222 ? 6.117 15.155 16.863 1.00 85.25 222 GLU A N 1
ATOM 1787 C CA . GLU A 1 222 ? 5.667 13.938 17.545 1.00 85.25 222 GLU A CA 1
ATOM 1788 C C . GLU A 1 222 ? 4.386 14.132 18.372 1.00 85.25 222 GLU A C 1
ATOM 1790 O O . GLU A 1 222 ? 3.445 13.355 18.214 1.00 85.25 222 GLU A O 1
ATOM 1795 N N . GLU A 1 223 ? 4.296 15.187 19.184 1.00 88.25 223 GLU A N 1
ATOM 1796 C CA . GLU A 1 223 ? 3.109 15.453 20.008 1.00 88.25 223 GLU A CA 1
ATOM 1797 C C . GLU A 1 223 ? 1.832 15.635 19.174 1.00 88.25 223 GLU A C 1
ATOM 1799 O O . GLU A 1 223 ? 0.783 15.049 19.469 1.00 88.25 223 GLU A O 1
ATOM 1804 N N . GLU A 1 224 ? 1.919 16.386 18.074 1.00 89.81 224 GLU A N 1
ATOM 1805 C CA . GLU A 1 224 ? 0.788 16.591 17.169 1.00 89.81 224 GLU A CA 1
ATOM 1806 C C . GLU A 1 224 ? 0.386 15.295 16.464 1.00 89.81 224 GLU A C 1
ATOM 1808 O O . GLU A 1 224 ? -0.806 15.009 16.316 1.00 89.81 224 GLU A O 1
ATOM 1813 N N . ASN A 1 225 ? 1.360 14.481 16.051 1.00 90.31 225 ASN A N 1
ATOM 1814 C CA . ASN A 1 225 ? 1.082 13.193 15.424 1.00 90.31 225 ASN A CA 1
ATOM 1815 C C . ASN A 1 225 ? 0.446 12.222 16.410 1.00 90.31 225 ASN A C 1
ATOM 1817 O O . ASN A 1 225 ? -0.557 11.596 16.078 1.00 90.31 225 ASN A O 1
ATOM 1821 N N . ARG A 1 226 ? 0.960 12.134 17.642 1.00 91.50 226 ARG A N 1
ATOM 1822 C CA . ARG A 1 226 ? 0.371 11.306 18.704 1.00 91.50 226 ARG A CA 1
ATOM 1823 C C . ARG A 1 226 ? -1.056 11.742 19.015 1.00 91.50 226 ARG A C 1
ATOM 1825 O O . ARG A 1 226 ? -1.926 10.897 19.214 1.00 91.50 226 ARG A O 1
ATOM 1832 N N . SER A 1 227 ? -1.321 13.047 19.031 1.00 94.12 227 SER A N 1
ATOM 1833 C CA . SER A 1 227 ? -2.681 13.587 19.145 1.00 94.12 227 SER A CA 1
ATOM 1834 C C . SER A 1 227 ? -3.562 13.180 17.954 1.00 94.12 227 SER A C 1
ATOM 1836 O O . SER A 1 227 ? -4.675 12.690 18.143 1.00 94.12 227 SER A O 1
ATOM 1838 N N . GLY A 1 228 ? -3.052 13.282 16.722 1.00 95.31 228 GLY A N 1
ATOM 1839 C CA . GLY A 1 228 ? -3.751 12.840 15.511 1.00 95.31 228 GLY A CA 1
ATOM 1840 C C . GLY A 1 228 ? -4.103 11.348 15.520 1.00 95.31 228 GLY A C 1
ATOM 1841 O O . GLY A 1 228 ? -5.235 10.982 15.201 1.00 95.31 228 GLY A O 1
ATOM 1842 N N . LEU A 1 229 ? -3.166 10.495 15.938 1.00 95.69 229 LEU A N 1
ATOM 1843 C CA . LEU A 1 229 ? -3.367 9.052 16.076 1.00 95.69 229 LEU A CA 1
ATOM 1844 C C . LEU A 1 229 ? -4.390 8.721 17.171 1.00 95.69 229 LEU A C 1
ATOM 1846 O O . LEU A 1 229 ? -5.285 7.910 16.940 1.00 95.69 229 LEU A O 1
ATOM 1850 N N . ARG A 1 230 ? -4.332 9.389 18.332 1.00 96.31 230 ARG A N 1
ATOM 1851 C CA . ARG A 1 230 ? -5.360 9.238 19.378 1.00 96.31 230 ARG A CA 1
ATOM 1852 C C . ARG A 1 230 ? -6.753 9.554 18.842 1.00 96.31 230 ARG A C 1
ATOM 1854 O O . ARG A 1 230 ? -7.654 8.734 18.979 1.00 96.31 230 ARG A O 1
ATOM 1861 N N . ARG A 1 231 ? -6.900 10.672 18.132 1.00 97.31 231 ARG A N 1
ATOM 1862 C CA . ARG A 1 231 ? -8.180 11.083 17.537 1.00 97.31 231 ARG A CA 1
ATOM 1863 C C . ARG A 1 231 ? -8.690 10.117 16.469 1.00 97.31 231 ARG A C 1
ATOM 1865 O O . ARG A 1 231 ? -9.898 9.940 16.356 1.00 97.31 231 ARG A O 1
ATOM 1872 N N . LEU A 1 232 ? -7.805 9.497 15.682 1.00 97.44 232 LEU A N 1
ATOM 1873 C CA . LEU A 1 232 ? -8.189 8.424 14.754 1.00 97.44 232 LEU A CA 1
ATOM 1874 C C . LEU A 1 232 ? -8.808 7.245 15.513 1.00 97.44 232 LEU A C 1
ATOM 1876 O O . LEU A 1 232 ? -9.881 6.771 15.145 1.00 97.44 232 LEU A O 1
ATOM 1880 N N . ASN A 1 233 ? -8.159 6.820 16.596 1.00 96.56 233 ASN A N 1
ATOM 1881 C CA . ASN A 1 233 ? -8.647 5.726 17.426 1.00 96.56 233 ASN A CA 1
ATOM 1882 C C . ASN A 1 233 ? -9.983 6.064 18.108 1.00 96.56 233 ASN A C 1
ATOM 1884 O O . ASN A 1 233 ? -10.900 5.248 18.102 1.00 96.56 233 ASN A O 1
ATOM 1888 N N . GLU A 1 234 ? -10.130 7.287 18.624 1.00 96.88 234 GLU A N 1
ATOM 1889 C CA . GLU A 1 234 ? -11.362 7.779 19.262 1.00 96.88 234 GLU A CA 1
ATOM 1890 C C . GLU A 1 234 ? -12.575 7.770 18.327 1.00 96.88 234 GLU A C 1
ATOM 1892 O O . GLU A 1 234 ? -13.688 7.502 18.772 1.00 96.88 234 GLU A O 1
ATOM 1897 N N . VAL A 1 235 ? -12.385 8.039 17.030 1.00 96.50 235 VAL A N 1
ATOM 1898 C CA . VAL A 1 235 ? -13.490 7.992 16.057 1.00 96.50 235 VAL A CA 1
ATOM 1899 C C . VAL A 1 235 ? -13.774 6.579 15.543 1.00 96.50 235 VAL A C 1
ATOM 1901 O O . VAL A 1 235 ? -14.642 6.422 14.697 1.00 96.50 235 VAL A O 1
ATOM 1904 N N . GLY A 1 236 ? -13.074 5.551 16.031 1.00 94.69 236 GLY A N 1
ATOM 1905 C CA . GLY A 1 236 ? -13.311 4.150 15.669 1.00 94.69 236 GLY A CA 1
ATOM 1906 C C . GLY A 1 236 ? -12.392 3.590 14.579 1.00 94.69 236 GLY A C 1
ATOM 1907 O O . GLY A 1 236 ? -12.595 2.457 14.138 1.00 94.69 236 GLY A O 1
ATOM 1908 N N . VAL A 1 237 ? -11.360 4.329 14.151 1.00 97.75 237 VAL A N 1
ATOM 1909 C CA . VAL A 1 237 ? -10.328 3.783 13.256 1.00 97.75 237 VAL A CA 1
ATOM 1910 C C . VAL A 1 237 ? -9.364 2.922 14.065 1.00 97.75 237 VAL A C 1
ATOM 1912 O O . VAL A 1 237 ? -8.711 3.391 14.989 1.00 97.75 237 VAL A O 1
ATOM 1915 N N . THR A 1 238 ? -9.224 1.653 13.694 1.00 97.19 238 THR A N 1
ATOM 1916 C CA . THR A 1 238 ? -8.300 0.734 14.363 1.00 97.19 238 THR A CA 1
ATOM 1917 C C . THR A 1 238 ? -6.865 1.019 13.932 1.00 97.19 238 THR A C 1
ATOM 1919 O O . THR A 1 238 ? -6.518 0.816 12.769 1.00 97.19 238 THR A O 1
ATOM 1922 N N . LEU A 1 239 ? -6.008 1.414 14.871 1.00 95.38 239 LEU A N 1
ATOM 1923 C CA . LEU A 1 239 ? -4.566 1.521 14.643 1.00 95.38 239 LEU A CA 1
ATOM 1924 C C . LEU A 1 239 ? -3.870 0.222 15.055 1.00 95.38 239 LEU A C 1
ATOM 1926 O O . LEU A 1 239 ? -4.137 -0.319 16.127 1.00 95.38 239 LEU A O 1
ATOM 1930 N N . ARG A 1 240 ? -2.981 -0.298 14.207 1.00 91.44 240 ARG A N 1
ATOM 1931 C CA . ARG A 1 240 ? -2.258 -1.547 14.464 1.00 91.44 240 ARG A CA 1
ATOM 1932 C C . ARG A 1 240 ? -0.767 -1.380 14.208 1.00 91.44 240 ARG A C 1
ATOM 1934 O O . ARG A 1 240 ? -0.350 -1.217 13.064 1.00 91.44 240 ARG A O 1
ATOM 1941 N N . ALA A 1 241 ? 0.023 -1.529 15.266 1.00 85.75 241 ALA A N 1
ATOM 1942 C CA . ALA A 1 241 ? 1.456 -1.744 15.130 1.00 85.75 241 ALA A CA 1
ATOM 1943 C C . ALA A 1 241 ? 1.698 -3.081 14.414 1.00 85.75 241 ALA A C 1
ATOM 1945 O O . ALA A 1 241 ? 1.127 -4.109 14.794 1.00 85.75 241 ALA A O 1
ATOM 1946 N N . MET A 1 242 ? 2.490 -3.067 13.346 1.00 82.44 242 MET A N 1
ATOM 1947 C CA . MET A 1 242 ? 2.808 -4.278 12.592 1.00 82.44 242 MET A CA 1
ATOM 1948 C C . MET A 1 242 ? 4.107 -4.896 13.081 1.00 82.44 242 MET A C 1
ATOM 1950 O O . MET A 1 242 ? 5.150 -4.256 13.035 1.00 82.44 242 MET A O 1
ATOM 1954 N N . ASN A 1 243 ? 4.019 -6.159 13.496 1.00 73.38 243 ASN A N 1
ATOM 1955 C CA . ASN A 1 243 ? 5.175 -7.003 13.769 1.00 73.38 243 ASN A CA 1
ATOM 1956 C C . ASN A 1 243 ? 5.660 -7.724 12.500 1.00 73.38 243 ASN A C 1
ATOM 1958 O O . ASN A 1 243 ? 4.984 -7.697 11.468 1.00 73.38 243 ASN A O 1
ATOM 1962 N N . ALA A 1 244 ? 6.786 -8.423 12.605 1.00 66.00 244 ALA A N 1
ATOM 1963 C CA . ALA A 1 244 ? 7.524 -9.000 11.500 1.00 66.00 244 ALA A CA 1
ATOM 1964 C C . ALA A 1 244 ? 6.657 -9.957 10.702 1.00 66.00 244 ALA A C 1
ATOM 1966 O O . ALA A 1 244 ? 6.556 -9.836 9.488 1.00 66.00 244 ALA A O 1
ATOM 1967 N N . ASP A 1 245 ? 5.936 -10.838 11.390 1.00 66.69 245 ASP A N 1
ATOM 1968 C CA . ASP A 1 245 ? 5.048 -11.802 10.750 1.00 66.69 245 ASP A CA 1
ATOM 1969 C C . ASP A 1 245 ? 3.856 -11.135 10.047 1.00 66.69 245 ASP A C 1
ATOM 1971 O O . ASP A 1 245 ? 3.419 -11.599 8.994 1.00 66.69 245 ASP A O 1
ATOM 1975 N N . SER A 1 246 ? 3.306 -10.051 10.603 1.00 71.56 246 SER A N 1
ATOM 1976 C CA . SER A 1 246 ? 2.221 -9.302 9.953 1.00 71.56 246 SER A CA 1
ATOM 1977 C C . SER A 1 246 ? 2.733 -8.490 8.766 1.00 71.56 246 SER A C 1
ATOM 1979 O O . SER A 1 246 ? 2.032 -8.378 7.766 1.00 71.56 246 SER A O 1
ATOM 1981 N N . TRP A 1 247 ? 3.940 -7.934 8.879 1.00 71.62 247 TRP A N 1
ATOM 1982 C CA . TRP A 1 247 ? 4.611 -7.142 7.850 1.00 71.62 247 TRP A CA 1
ATOM 1983 C C . TRP A 1 247 ? 5.021 -8.023 6.665 1.00 71.62 247 TRP A C 1
ATOM 1985 O O . TRP A 1 247 ? 4.686 -7.719 5.525 1.00 71.62 247 TRP A O 1
ATOM 1995 N N . LEU A 1 248 ? 5.607 -9.191 6.948 1.00 65.56 248 LEU A N 1
ATOM 1996 C CA . LEU A 1 248 ? 5.915 -10.237 5.971 1.00 65.56 248 LEU A CA 1
ATOM 1997 C C . LEU A 1 248 ? 4.663 -10.718 5.253 1.00 65.56 248 LEU A C 1
ATOM 1999 O O . LEU A 1 248 ? 4.702 -10.884 4.046 1.00 65.56 248 LEU A O 1
ATOM 2003 N N . LYS A 1 249 ? 3.524 -10.874 5.943 1.00 68.19 249 LYS A N 1
ATOM 2004 C CA . LYS A 1 249 ? 2.260 -11.278 5.298 1.00 68.19 249 LYS A CA 1
ATOM 2005 C C . LYS A 1 249 ? 1.810 -10.356 4.163 1.00 68.19 249 LYS A C 1
ATOM 2007 O O . LYS A 1 249 ? 1.078 -10.807 3.288 1.00 68.19 249 LYS A O 1
ATOM 2012 N N . VAL A 1 250 ? 2.233 -9.095 4.176 1.00 67.38 250 VAL A N 1
ATOM 2013 C CA . VAL A 1 250 ? 1.901 -8.107 3.140 1.00 67.38 250 VAL A CA 1
ATOM 2014 C C . VAL A 1 250 ? 2.812 -8.233 1.913 1.00 67.38 250 VAL A C 1
ATOM 2016 O O . VAL A 1 250 ? 2.423 -7.819 0.824 1.00 67.38 250 VAL A O 1
ATOM 2019 N N . GLY A 1 251 ? 3.983 -8.854 2.064 1.00 59.25 251 GLY A N 1
ATOM 2020 C CA . GLY A 1 251 ? 4.979 -9.011 1.009 1.00 59.25 251 GLY A CA 1
ATOM 2021 C C . GLY A 1 251 ? 5.692 -10.358 1.038 1.00 59.25 251 GLY A C 1
ATOM 2022 O O . GLY A 1 251 ? 6.895 -10.384 0.800 1.00 59.25 251 GLY A O 1
ATOM 2023 N N . ILE A 1 252 ? 4.964 -11.449 1.339 1.00 50.09 252 ILE A N 1
ATOM 2024 C CA . ILE A 1 252 ? 5.498 -12.822 1.522 1.00 50.09 252 ILE A CA 1
ATOM 2025 C C . ILE A 1 252 ? 6.397 -13.228 0.360 1.00 50.09 252 ILE A C 1
ATOM 2027 O O . ILE A 1 252 ? 7.289 -14.048 0.520 1.00 50.09 252 ILE A O 1
ATOM 2031 N N . ASP A 1 253 ? 6.161 -12.639 -0.801 1.00 48.75 253 ASP A N 1
ATOM 2032 C CA . ASP A 1 253 ? 6.757 -13.065 -2.044 1.00 48.75 253 ASP A CA 1
ATOM 2033 C C . ASP A 1 253 ? 8.008 -12.263 -2.452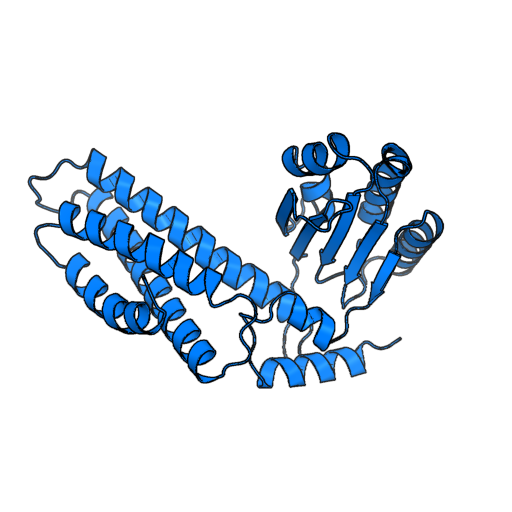 1.00 48.75 253 ASP A C 1
ATOM 2035 O O . ASP A 1 253 ? 8.528 -12.482 -3.543 1.00 48.75 253 ASP A O 1
ATOM 2039 N N . PHE A 1 254 ? 8.484 -11.345 -1.597 1.00 47.53 254 PHE A N 1
ATOM 2040 C CA . PHE A 1 254 ? 9.594 -10.421 -1.892 1.00 47.53 254 PHE A CA 1
ATOM 2041 C C . PHE A 1 254 ? 10.730 -10.418 -0.856 1.00 47.53 254 PHE A C 1
ATOM 2043 O O . PHE A 1 254 ? 11.657 -9.627 -1.005 1.00 47.53 254 PHE A O 1
ATOM 2050 N N . MET A 1 255 ? 10.668 -11.246 0.190 1.00 49.47 255 MET A N 1
ATOM 2051 C CA . MET A 1 255 ? 11.654 -11.247 1.279 1.00 49.47 255 MET A CA 1
ATOM 2052 C C . MET A 1 255 ? 12.068 -12.657 1.674 1.00 49.47 255 MET A C 1
ATOM 2054 O O . MET A 1 255 ? 11.214 -13.540 1.774 1.00 49.47 255 MET A O 1
ATOM 2058 N N . ASP A 1 256 ? 13.356 -12.829 1.959 1.00 54.53 256 ASP A N 1
ATOM 2059 C CA . ASP A 1 256 ? 13.922 -14.117 2.349 1.00 54.53 256 ASP A CA 1
ATOM 2060 C C . ASP A 1 256 ? 13.971 -14.324 3.877 1.00 54.53 256 ASP A C 1
ATOM 2062 O O . ASP A 1 256 ? 13.451 -13.544 4.684 1.00 54.53 256 ASP A O 1
ATOM 2066 N N . VAL A 1 257 ? 14.537 -15.460 4.294 1.00 55.84 257 VAL A N 1
ATOM 2067 C CA . VAL A 1 257 ? 14.650 -15.839 5.713 1.00 55.84 257 VAL A CA 1
ATOM 2068 C C . VAL A 1 257 ? 15.541 -14.862 6.491 1.00 55.84 257 VAL A C 1
ATOM 2070 O O . VAL A 1 257 ? 15.277 -14.622 7.668 1.00 55.84 257 VAL A O 1
ATOM 2073 N N . GLU A 1 258 ? 16.547 -14.273 5.845 1.00 58.69 258 GLU A N 1
ATOM 2074 C CA . GLU A 1 258 ? 17.479 -13.330 6.468 1.00 58.69 258 GLU A CA 1
ATOM 2075 C C . GLU A 1 258 ? 16.793 -11.975 6.709 1.00 58.69 258 GLU A C 1
ATOM 2077 O O . GLU A 1 258 ? 16.878 -11.406 7.802 1.00 58.69 258 GLU A O 1
ATOM 2082 N N . ASP A 1 259 ? 15.979 -11.516 5.753 1.00 59.25 259 ASP A N 1
ATOM 2083 C CA . ASP A 1 259 ? 15.119 -10.342 5.930 1.00 59.25 259 ASP A CA 1
ATOM 2084 C C . ASP A 1 259 ? 14.149 -10.506 7.112 1.00 59.25 259 ASP A C 1
ATOM 2086 O O . ASP A 1 259 ? 13.915 -9.566 7.878 1.00 59.25 259 ASP A O 1
ATOM 2090 N N . LYS A 1 260 ? 13.611 -11.714 7.329 1.00 62.69 260 LYS A N 1
ATOM 2091 C CA . LYS A 1 260 ? 12.716 -11.994 8.463 1.00 62.69 260 LYS A CA 1
ATOM 2092 C C . LYS A 1 260 ? 13.397 -11.797 9.821 1.00 62.69 260 LYS A C 1
ATOM 2094 O O . LYS A 1 260 ? 12.776 -11.250 10.743 1.00 62.69 260 LYS A O 1
ATOM 2099 N N . GLU A 1 261 ? 14.639 -12.243 9.968 1.00 66.25 261 GLU A N 1
ATOM 2100 C CA . GLU A 1 261 ? 15.403 -12.071 11.208 1.00 66.25 261 GLU A CA 1
ATOM 2101 C C . GLU A 1 261 ? 15.666 -10.585 11.472 1.00 66.25 261 GLU A C 1
ATOM 2103 O O . GLU A 1 261 ? 15.344 -10.081 12.552 1.00 66.25 261 GLU A O 1
ATOM 2108 N N . ARG A 1 262 ? 16.087 -9.848 10.440 1.00 66.62 262 ARG A N 1
ATOM 2109 C CA . ARG A 1 262 ? 16.321 -8.397 10.502 1.00 66.62 262 ARG A CA 1
ATOM 2110 C C . ARG A 1 262 ? 15.061 -7.604 10.866 1.00 66.62 262 ARG A C 1
ATOM 2112 O O . ARG A 1 262 ? 15.130 -6.667 11.667 1.00 66.62 262 ARG A O 1
ATOM 2119 N N . ILE A 1 263 ? 13.888 -7.978 10.341 1.00 65.75 263 ILE A N 1
ATOM 2120 C CA . ILE A 1 263 ? 12.608 -7.350 10.720 1.00 65.75 263 ILE A CA 1
ATOM 2121 C C . ILE A 1 263 ? 12.260 -7.654 12.183 1.00 65.75 263 ILE A C 1
ATOM 2123 O O . ILE A 1 263 ? 11.777 -6.785 12.909 1.00 65.75 263 ILE A O 1
ATOM 2127 N N . THR A 1 264 ? 12.520 -8.877 12.640 1.00 70.00 264 THR A N 1
ATOM 2128 C CA . THR A 1 264 ? 12.259 -9.267 14.032 1.00 70.00 264 THR A CA 1
ATOM 2129 C C . THR A 1 264 ? 13.133 -8.466 15.001 1.00 70.00 264 THR A C 1
ATOM 2131 O O . THR A 1 264 ? 12.656 -8.012 16.041 1.00 70.00 264 THR A O 1
ATOM 2134 N N . GLU A 1 265 ? 14.403 -8.239 14.661 1.00 70.88 265 GLU A N 1
ATOM 2135 C CA . GLU A 1 265 ? 15.300 -7.372 15.433 1.00 70.88 265 GLU A CA 1
ATOM 2136 C C . GLU A 1 265 ? 14.847 -5.913 15.450 1.00 70.88 265 GLU A C 1
ATOM 2138 O O . GLU A 1 265 ? 14.841 -5.272 16.504 1.00 70.88 265 GLU A O 1
ATOM 2143 N N . ARG A 1 266 ? 14.427 -5.390 14.295 1.00 71.75 266 ARG A N 1
ATOM 2144 C CA . ARG A 1 266 ? 13.820 -4.060 14.179 1.00 71.75 266 ARG A CA 1
ATOM 2145 C C . ARG A 1 266 ? 12.632 -3.907 15.126 1.00 71.75 266 ARG A C 1
ATOM 2147 O O . ARG A 1 266 ? 12.534 -2.896 15.817 1.00 71.75 266 ARG A O 1
ATOM 2154 N N . ASP A 1 267 ? 11.729 -4.879 15.169 1.00 68.88 267 ASP A N 1
ATOM 2155 C CA . ASP A 1 267 ? 10.524 -4.779 15.996 1.00 68.88 267 ASP A CA 1
ATOM 2156 C C . ASP A 1 267 ? 10.840 -4.809 17.494 1.00 68.88 267 ASP A C 1
ATOM 2158 O O . ASP A 1 267 ? 10.207 -4.084 18.257 1.00 68.88 267 ASP A O 1
ATOM 2162 N N . LYS A 1 268 ? 11.867 -5.564 17.914 1.00 69.75 268 LYS A N 1
ATOM 2163 C CA . LYS A 1 268 ? 12.377 -5.533 19.298 1.00 69.75 268 LYS A CA 1
ATOM 2164 C C . LYS A 1 268 ? 12.916 -4.155 19.696 1.00 69.75 268 LYS A C 1
ATOM 2166 O O . LYS A 1 268 ? 12.851 -3.797 20.864 1.00 69.75 268 LYS A O 1
ATOM 2171 N N . LYS A 1 269 ? 13.461 -3.384 18.747 1.00 62.44 269 LYS A N 1
ATOM 2172 C CA . LYS A 1 269 ? 13.958 -2.016 18.992 1.00 62.44 269 LYS A CA 1
ATOM 2173 C C . LYS A 1 269 ? 12.847 -0.959 18.983 1.00 62.44 269 LYS A C 1
ATOM 2175 O O . LYS A 1 269 ? 13.035 0.106 19.560 1.00 62.44 269 LYS A O 1
ATOM 2180 N N . ASN A 1 270 ? 11.722 -1.234 18.320 1.00 57.12 270 ASN A N 1
ATOM 2181 C CA . ASN A 1 270 ? 10.600 -0.299 18.165 1.00 57.12 270 ASN A CA 1
ATOM 2182 C C . ASN A 1 270 ? 9.380 -0.641 19.039 1.00 57.12 270 ASN A C 1
ATOM 2184 O O . ASN A 1 270 ? 8.351 0.027 18.918 1.00 57.12 270 ASN A O 1
ATOM 2188 N N . SER A 1 271 ? 9.462 -1.663 19.897 1.00 48.12 271 SER A N 1
ATOM 2189 C CA . SER A 1 271 ? 8.417 -1.956 20.877 1.00 48.12 271 SER A CA 1
ATOM 2190 C C . SER A 1 271 ? 8.319 -0.813 21.889 1.00 48.12 271 SER A C 1
ATOM 2192 O O . SER A 1 271 ? 9.310 -0.496 22.547 1.00 48.12 271 SER A O 1
ATOM 2194 N N . LEU A 1 272 ? 7.133 -0.199 21.961 1.00 44.03 272 LEU A N 1
ATOM 2195 C CA . LEU A 1 272 ? 6.733 0.754 23.004 1.00 44.03 272 LEU A CA 1
ATOM 2196 C C . LEU A 1 272 ? 6.868 0.152 24.405 1.00 44.03 272 LEU A C 1
ATOM 2198 O O . LEU A 1 272 ? 6.492 -1.033 24.559 1.00 44.03 272 LEU A O 1
#

Organism: NCBI:txid46732

Radius of gyration: 21.88 Å; chains: 1; bounding box: 44×42×67 Å

pLDDT: mean 77.64, std 14.46, range [44.03, 98.44]

InterPro domains:
  IPR016192 APOBEC/CMP deaminase, zinc-binding [PS00903] (157-196)
  IPR050610 APOBEC Cytidine Deaminase [PTHR13857] (127-260)
  IPR059205 Invertebrate-AID/APOBEC-deaminase [PF18785] (112-270)

Foldseek 3Di:
DDALVNLLVCLVVLVVLLVDLPNQVSLVVSLVSVVVSLVNLVVLLADDPDPVSLVSSVSSLVSLVVVLVSLVVVLVCLVVVNRPHPDDSVSSNVSSVVSNVSSVVSVVVLVLLCLLLCAQFPPDDHDPKKKKWKWKAAPVGDTQDTDIFIDDVVHDHRLRVLVVDPSNVCSQVVAAQMAMEMEMQEQDALVSLVVVLVVCVVRVRRHNAAEYEYQYYDPDVPVSRVVSVVVCVVSPHHYYHDALVRSCNVRVSNDDPVSSVRRNVSSVVSPD

Sequence (272 aa):
MWTLDLCEFVLPGLKGLFYSPQVEMACSVVHAVLKKVAVVVRRTSKGTRDKEKEQKIKVCTSELKDIKDMTSDVIHAVKAGKKNNTEDPVSMKLVLKELQLALGTFLSNEEFLTTLLSTGLPDTDLPKRTYLITVVKTDNGEEIYNERFRNIPNGEHAEERMLNDEDFLHAVDDHHNVKIILTSNYSPCSKCARKLISFYKKRERKIRKFIIQFPFLFKIQEEENRSGLRRLNEVGVTLRAMNADSWLKVGIDFMDVEDKERITERDKKNSL

Secondary structure (DSSP, 8-state):
---HHHHHHHHHHHHHHTTSS-HHHHHHHHHHHHHHHHHHHHHHSSS---HHHHHHHHHHHHHHHHHHHHHHHHHHHHHTT-----S-HHHHHHHHHHHHHHHHHHHHHHHHHHHHHTTT-TT-PPPSS-EEEEEEE-TT--EEEEEEEEPPTTS--HHHHHHT-HHHHHHHHS-SSEEEEEEESBPPPHHHHHHHHHHHHHHTTTEEEEEEEESB---TTHHHHHHHHHHHHHTTPEEEEPPHH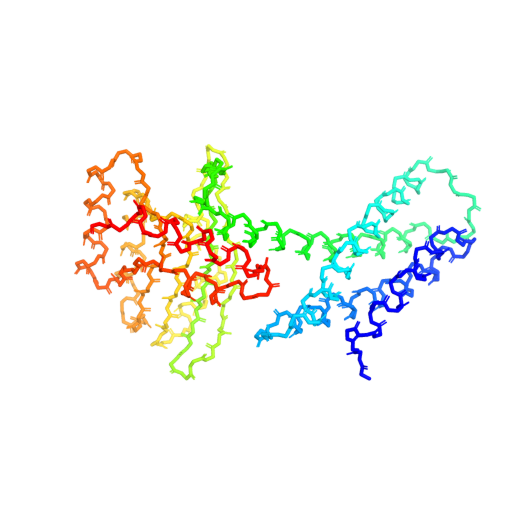HHHTTSTTS--HHHHHHHHHHHHHH--